Protein AF-L7RYB8-F1 (afdb_monomer)

Sequence (180 aa):
TVAKSEGWKVMRQSNPKLEQELLESIVEADSRKQERLRKIEEKKIYLQLYDAMEALVHICRDGCRTIGPHDKDLDENQGPCNFPACKGLESLVRHFAACKTRVPGGCVHCKRMWQLLELHSRMCSEPDICKVPLCRHFKEKVQQQSKKDEVKWKVLVSKVMVAKKAVNSFSSSVAVSPPL

Structure (mmCIF, N/CA/C/O backbone):
data_AF-L7RYB8-F1
#
_entry.id   AF-L7RYB8-F1
#
loop_
_atom_site.group_PDB
_atom_site.id
_atom_site.type_symbol
_atom_site.label_atom_id
_atom_site.label_alt_id
_atom_site.label_comp_id
_atom_site.label_asym_id
_atom_site.label_entity_id
_atom_site.label_seq_id
_atom_site.pdbx_PDB_ins_code
_atom_site.Cartn_x
_atom_site.Cartn_y
_atom_site.Cartn_z
_atom_site.occupancy
_atom_site.B_iso_or_equiv
_atom_site.auth_seq_id
_atom_site.auth_comp_id
_atom_site.auth_asym_id
_atom_site.auth_atom_id
_atom_site.pdbx_PDB_model_num
ATOM 1 N N . THR A 1 1 ? -16.211 -14.014 40.048 1.00 67.69 1 THR A N 1
ATOM 2 C CA . THR A 1 1 ? -16.610 -12.900 39.154 1.00 67.69 1 THR A CA 1
ATOM 3 C C . THR A 1 1 ? -17.512 -11.960 39.921 1.00 67.69 1 THR A C 1
ATOM 5 O O . THR A 1 1 ? -18.352 -12.462 40.659 1.00 67.69 1 THR A O 1
ATOM 8 N N . VAL A 1 2 ? -17.367 -10.640 39.754 1.00 78.12 2 VAL A N 1
ATOM 9 C CA . VAL A 1 2 ? -18.172 -9.615 40.461 1.00 78.12 2 VAL A CA 1
ATOM 10 C C . VAL A 1 2 ? -19.679 -9.884 40.341 1.00 78.12 2 VAL A C 1
ATOM 12 O O . VAL A 1 2 ? -20.389 -9.794 41.330 1.00 78.12 2 VAL A O 1
ATOM 15 N N . ALA A 1 3 ? -20.139 -10.378 39.186 1.00 77.06 3 ALA A N 1
ATOM 16 C CA . ALA A 1 3 ? -21.541 -10.723 38.939 1.00 77.06 3 ALA A CA 1
ATOM 17 C C . ALA A 1 3 ? -22.155 -11.794 39.874 1.00 77.06 3 ALA A C 1
ATOM 19 O O . ALA A 1 3 ? -23.378 -11.921 39.934 1.00 77.06 3 ALA A O 1
ATOM 20 N N . LYS A 1 4 ? -21.329 -12.589 40.574 1.00 83.44 4 LYS A N 1
ATOM 21 C CA . LYS A 1 4 ? -21.773 -13.634 41.515 1.00 83.44 4 LYS A CA 1
ATOM 22 C C . LYS A 1 4 ? -21.778 -13.172 42.978 1.00 83.44 4 LYS A C 1
ATOM 24 O O . LYS A 1 4 ? -22.178 -13.956 43.833 1.00 83.44 4 LYS A O 1
ATOM 29 N N . SER A 1 5 ? -21.307 -11.959 43.278 1.00 90.38 5 SER A N 1
ATOM 30 C CA . SER A 1 5 ? -21.233 -11.469 44.656 1.00 90.38 5 SER A CA 1
ATOM 31 C C . SER A 1 5 ? -22.614 -11.081 45.190 1.00 90.38 5 SER A C 1
ATOM 33 O O . SER A 1 5 ? -23.478 -10.629 44.436 1.00 90.38 5 SER A O 1
ATOM 35 N N . GLU A 1 6 ? -22.814 -11.218 46.503 1.00 89.12 6 GLU A N 1
ATOM 36 C CA . GLU A 1 6 ? -24.046 -10.766 47.165 1.00 89.12 6 GLU A CA 1
ATOM 37 C C . GLU A 1 6 ? -24.257 -9.257 46.994 1.00 89.12 6 GLU A C 1
ATOM 39 O O . GLU A 1 6 ? -25.360 -8.824 46.676 1.00 89.12 6 GLU A O 1
ATOM 44 N N . GLY A 1 7 ? -23.186 -8.458 47.065 1.00 86.88 7 GLY A N 1
ATOM 45 C CA . GLY A 1 7 ? -23.261 -7.015 46.818 1.00 86.88 7 GLY A CA 1
ATOM 46 C C . GLY A 1 7 ? -23.779 -6.666 45.418 1.00 86.88 7 GLY A C 1
ATOM 47 O O . GLY A 1 7 ? -24.574 -5.743 45.266 1.00 86.88 7 GLY A O 1
ATOM 48 N N . TRP A 1 8 ? -23.403 -7.440 44.395 1.00 85.62 8 TRP A N 1
ATOM 49 C CA . TRP A 1 8 ? -23.912 -7.247 43.037 1.00 85.62 8 TRP A CA 1
ATOM 50 C C . TRP A 1 8 ? -25.387 -7.647 42.899 1.00 85.62 8 TRP A C 1
ATOM 52 O O . TRP A 1 8 ? -26.141 -6.966 42.210 1.00 85.62 8 TRP A O 1
ATOM 62 N N . LYS A 1 9 ? -25.826 -8.726 43.563 1.00 88.38 9 LYS A N 1
ATOM 63 C CA . LYS A 1 9 ? -27.244 -9.135 43.577 1.00 88.38 9 LYS A CA 1
ATOM 64 C C . LYS A 1 9 ? -28.123 -8.082 44.255 1.00 88.38 9 LYS A C 1
ATOM 66 O O . LYS A 1 9 ? -29.146 -7.701 43.690 1.00 88.38 9 LYS A O 1
ATOM 71 N N . VAL A 1 10 ? -27.689 -7.581 45.413 1.00 91.50 10 VAL A N 1
ATOM 72 C CA . VAL A 1 10 ? -28.385 -6.529 46.167 1.00 91.50 10 VAL A CA 1
ATOM 73 C C . VAL A 1 10 ? -28.446 -5.229 45.366 1.00 91.50 10 VAL A C 1
ATOM 75 O O . VAL A 1 10 ? -29.515 -4.641 45.248 1.00 91.50 10 VAL A O 1
ATOM 78 N N . MET A 1 11 ? -27.338 -4.798 44.752 1.00 89.06 11 MET A N 1
ATOM 79 C CA . MET A 1 11 ? -27.320 -3.610 43.887 1.00 89.06 11 MET A CA 1
ATOM 80 C C . MET A 1 11 ? -28.344 -3.725 42.752 1.00 89.06 11 MET A C 1
ATOM 82 O O . MET A 1 11 ? -29.074 -2.777 42.480 1.00 89.06 11 MET A O 1
ATOM 86 N N . ARG A 1 12 ? -28.429 -4.899 42.124 1.00 87.38 12 ARG A N 1
ATOM 87 C CA . ARG A 1 12 ? -29.305 -5.143 40.979 1.00 87.38 12 ARG A CA 1
ATOM 88 C C . ARG A 1 12 ? -30.786 -5.062 41.330 1.00 87.38 12 ARG A C 1
ATOM 90 O O . ARG A 1 12 ? -31.561 -4.457 40.602 1.00 87.38 12 ARG A O 1
ATOM 97 N N . GLN A 1 13 ? -31.161 -5.672 42.453 1.00 88.00 13 GLN A N 1
ATOM 98 C CA . GLN A 1 13 ? -32.536 -5.656 42.954 1.00 88.00 13 GLN A CA 1
ATOM 99 C C . GLN A 1 13 ? -32.949 -4.252 43.406 1.00 88.00 13 GLN A C 1
ATOM 101 O O . GLN A 1 13 ? -34.075 -3.835 43.157 1.00 88.00 13 GLN A O 1
ATOM 106 N N . SER A 1 14 ? -32.025 -3.520 44.032 1.00 89.25 14 SER A N 1
ATOM 107 C CA . SER A 1 14 ? -32.288 -2.185 44.570 1.00 89.25 14 SER A CA 1
ATOM 108 C C . SER A 1 14 ? -32.246 -1.079 43.514 1.00 89.25 14 SER A C 1
ATOM 110 O O . SER A 1 14 ? -32.905 -0.057 43.685 1.00 89.25 14 SER A O 1
ATOM 112 N N . ASN A 1 15 ? -31.463 -1.238 42.441 1.00 89.50 15 ASN A N 1
ATOM 113 C CA . ASN A 1 15 ? -31.312 -0.214 41.408 1.00 89.50 15 ASN A CA 1
ATOM 114 C C . ASN A 1 15 ? -31.053 -0.816 40.008 1.00 89.50 15 ASN A C 1
ATOM 116 O O . ASN A 1 15 ? -29.916 -0.828 39.528 1.00 89.50 15 ASN A O 1
ATOM 120 N N . PRO A 1 16 ? -32.111 -1.275 39.315 1.00 88.44 16 PRO A N 1
ATOM 121 C CA . PRO A 1 16 ? -32.003 -1.814 37.956 1.00 88.44 16 PRO A CA 1
ATOM 122 C C . PRO A 1 16 ? -31.459 -0.805 36.934 1.00 88.44 16 PRO A C 1
ATOM 124 O O . PRO A 1 16 ? -30.761 -1.183 35.996 1.00 88.44 16 PRO A O 1
ATOM 127 N N . LYS A 1 17 ? -31.733 0.494 37.129 1.00 92.12 17 LYS A N 1
ATOM 128 C CA . LYS A 1 17 ? -31.228 1.557 36.251 1.00 92.12 17 LYS A CA 1
ATOM 129 C C . LYS A 1 17 ? -29.702 1.658 36.316 1.00 92.12 17 LYS A C 1
ATOM 131 O O . LYS A 1 17 ? -29.054 1.798 35.286 1.00 92.12 17 LYS A O 1
ATOM 136 N N . LEU A 1 18 ? -29.128 1.514 37.510 1.00 90.00 18 LEU A N 1
ATOM 137 C CA . LEU A 1 18 ? -27.677 1.501 37.695 1.00 90.00 18 LEU A CA 1
ATOM 138 C C . LEU A 1 18 ? -27.013 0.282 37.033 1.00 90.00 18 LEU A C 1
ATOM 140 O O . LEU A 1 18 ? -25.921 0.411 36.484 1.00 90.00 18 LEU A O 1
ATOM 144 N N . GLU A 1 19 ? -27.657 -0.895 37.053 1.00 88.69 19 GLU A N 1
ATOM 145 C CA . GLU A 1 19 ? -27.161 -2.057 36.297 1.00 88.69 19 GLU A CA 1
ATOM 146 C C . GLU A 1 19 ? -27.109 -1.747 34.798 1.00 88.69 19 GLU A C 1
ATOM 148 O O . GLU A 1 19 ? -26.086 -2.004 34.161 1.00 88.69 19 GLU A O 1
ATOM 153 N N . GLN A 1 20 ? -28.181 -1.171 34.251 1.00 91.00 20 GLN A N 1
ATOM 154 C CA . GLN A 1 20 ? -28.237 -0.785 32.844 1.00 91.00 20 GLN A CA 1
ATOM 155 C C . GLN A 1 20 ? -27.132 0.222 32.489 1.00 91.00 20 GLN A C 1
ATOM 157 O O . GLN A 1 20 ? -26.380 -0.023 31.548 1.00 91.00 20 GLN A O 1
ATOM 162 N N . GLU A 1 21 ? -26.970 1.295 33.269 1.00 94.31 21 GLU A N 1
ATOM 163 C CA . GLU A 1 21 ? -25.927 2.310 33.052 1.00 94.31 21 GLU A CA 1
ATOM 164 C C . GLU A 1 21 ? -24.512 1.703 33.086 1.00 94.31 21 GLU A C 1
ATOM 166 O O . GLU A 1 21 ? -23.646 2.049 32.277 1.00 94.31 21 GLU A O 1
ATOM 171 N N . LEU A 1 22 ? -24.260 0.754 33.993 1.00 91.44 22 LEU A N 1
ATOM 172 C CA . LEU A 1 22 ? -22.968 0.078 34.079 1.00 91.44 22 LEU A CA 1
ATOM 173 C C . LEU A 1 22 ? -22.722 -0.858 32.887 1.00 91.44 22 LEU A C 1
ATOM 175 O O . LEU A 1 22 ? -21.606 -0.900 32.365 1.00 91.44 22 LEU A O 1
ATOM 179 N N . LEU A 1 23 ? -23.743 -1.589 32.433 1.00 90.88 23 LEU A N 1
ATOM 180 C CA . LEU A 1 23 ? -23.648 -2.420 31.231 1.00 90.88 23 LEU A CA 1
ATOM 181 C C . LEU A 1 23 ? -23.393 -1.568 29.981 1.00 90.88 23 LEU A C 1
ATOM 183 O O . LEU A 1 23 ? -22.494 -1.895 29.206 1.00 90.88 23 LEU A O 1
ATOM 187 N N . GLU A 1 24 ? -24.117 -0.459 29.817 1.00 95.50 24 GLU A N 1
ATOM 188 C CA . GLU A 1 24 ? -23.912 0.503 28.728 1.00 95.50 24 GLU A CA 1
ATOM 189 C C . GLU A 1 24 ? -22.480 1.059 28.752 1.00 95.50 24 GLU A C 1
ATOM 191 O O . GLU A 1 24 ? -21.771 0.993 27.747 1.00 95.50 24 GLU A O 1
ATOM 196 N N . SER A 1 25 ? -21.992 1.481 29.922 1.00 95.88 25 SER A N 1
ATOM 197 C CA . SER A 1 25 ? -20.618 1.968 30.100 1.00 95.88 25 SER A CA 1
ATOM 198 C C . SER A 1 25 ? -19.554 0.932 29.702 1.00 95.88 25 SER A C 1
ATOM 200 O O . SER A 1 25 ? -18.565 1.273 29.041 1.00 95.88 25 SER A O 1
ATOM 202 N N . ILE A 1 26 ? -19.762 -0.348 30.038 1.00 95.75 26 ILE A N 1
ATOM 203 C CA . ILE A 1 26 ? -18.864 -1.446 29.646 1.00 95.75 26 ILE A CA 1
ATOM 204 C C . ILE A 1 26 ? -18.882 -1.652 28.126 1.00 95.75 26 ILE A C 1
ATOM 206 O O . ILE A 1 26 ? -17.813 -1.747 27.517 1.00 95.75 26 ILE A O 1
ATOM 210 N N . VAL A 1 27 ? -20.066 -1.698 27.506 1.00 96.88 27 VAL A N 1
ATOM 211 C CA . VAL A 1 27 ? -20.218 -1.873 26.049 1.00 96.88 27 VAL A CA 1
ATOM 212 C C . VAL A 1 27 ? -19.563 -0.722 25.293 1.00 96.88 27 VAL A C 1
ATOM 214 O O . VAL A 1 27 ? -18.834 -0.941 24.320 1.00 96.88 27 VAL A O 1
ATOM 217 N N . GLU A 1 28 ? -19.758 0.511 25.751 1.00 97.19 28 GLU A N 1
ATOM 218 C CA . GLU A 1 28 ? -19.100 1.668 25.163 1.00 97.19 28 GLU A CA 1
ATOM 219 C C . GLU A 1 28 ? -17.578 1.625 25.345 1.00 97.19 28 GLU A C 1
ATOM 221 O O . GLU A 1 28 ? -16.831 1.968 24.426 1.00 97.19 28 GLU A O 1
ATOM 226 N N . ALA A 1 29 ? -17.088 1.218 26.521 1.00 97.44 29 ALA A N 1
ATOM 227 C CA . ALA A 1 29 ? -15.659 1.099 26.785 1.00 97.44 29 ALA A CA 1
ATOM 228 C C . ALA A 1 29 ? -14.998 0.041 25.891 1.00 97.44 29 ALA A C 1
ATOM 230 O O . ALA A 1 29 ? -13.934 0.313 25.324 1.00 97.44 29 ALA A O 1
ATOM 231 N N . ASP A 1 30 ? -15.635 -1.119 25.710 1.00 97.50 30 ASP A N 1
ATOM 232 C CA . ASP A 1 30 ? -15.156 -2.148 24.787 1.00 97.50 30 ASP A CA 1
ATOM 233 C C . ASP A 1 30 ? -15.198 -1.654 23.336 1.00 97.50 30 ASP A C 1
ATOM 235 O O . ASP A 1 30 ? -14.188 -1.720 22.637 1.00 97.50 30 ASP A O 1
ATOM 239 N N . SER A 1 31 ? -16.292 -1.012 22.915 1.00 96.69 31 SER A N 1
ATOM 240 C CA . SER A 1 31 ? -16.413 -0.417 21.576 1.00 96.69 31 SER A CA 1
ATOM 241 C C . SER A 1 31 ? -15.309 0.612 21.302 1.00 96.69 31 SER A C 1
ATOM 243 O O . SER A 1 31 ? -14.668 0.586 20.248 1.00 96.69 31 SER A O 1
ATOM 245 N N . ARG A 1 32 ? -15.012 1.486 22.276 1.00 96.94 32 ARG A N 1
ATOM 246 C CA . ARG A 1 32 ? -13.902 2.452 22.205 1.00 96.94 32 ARG A CA 1
ATOM 247 C C . ARG A 1 32 ? -12.547 1.752 22.110 1.00 96.94 32 ARG A C 1
ATOM 249 O O . ARG A 1 32 ? -11.679 2.220 21.372 1.00 96.94 32 ARG A O 1
ATOM 256 N N . LYS A 1 33 ? -12.338 0.657 22.845 1.00 97.25 33 LYS A N 1
ATOM 257 C CA . LYS A 1 33 ? -11.098 -0.132 22.802 1.00 97.25 33 LYS A CA 1
ATOM 258 C C . LYS A 1 33 ? -10.923 -0.820 21.447 1.00 97.25 33 LYS A C 1
ATOM 260 O O . LYS A 1 33 ? -9.858 -0.684 20.847 1.00 97.25 33 LYS A O 1
ATOM 265 N N . GLN A 1 34 ? -11.959 -1.490 20.946 1.00 96.69 34 GLN A N 1
ATOM 266 C CA . GLN A 1 34 ? -11.967 -2.127 19.627 1.00 96.69 34 GLN A CA 1
ATOM 267 C C . GLN A 1 34 ? -11.679 -1.107 18.525 1.00 96.69 34 GLN A C 1
ATOM 269 O O . GLN A 1 34 ? -10.822 -1.337 17.676 1.00 96.69 34 GLN A O 1
ATOM 274 N N . GLU A 1 35 ? -12.307 0.068 18.580 1.00 96.69 35 GLU A N 1
ATOM 275 C CA . GLU A 1 35 ? -12.062 1.132 17.607 1.00 96.69 35 GLU A CA 1
ATOM 276 C C . GLU A 1 35 ? -10.611 1.633 17.629 1.00 96.69 35 GLU A C 1
ATOM 278 O O . GLU A 1 35 ? -10.015 1.861 16.576 1.00 96.69 35 GLU A O 1
ATOM 283 N N . ARG A 1 36 ? -9.994 1.758 18.812 1.00 95.69 36 ARG A N 1
ATOM 284 C CA . ARG A 1 36 ? -8.566 2.109 18.916 1.00 95.69 36 ARG A CA 1
ATOM 285 C C . ARG A 1 36 ? -7.675 1.043 18.283 1.00 95.69 36 ARG A C 1
ATOM 287 O O . ARG A 1 36 ? -6.762 1.400 17.543 1.00 95.69 36 ARG A O 1
ATOM 294 N N . LEU A 1 37 ? -7.944 -0.238 18.541 1.00 96.12 37 LEU A N 1
ATOM 295 C CA . LEU A 1 37 ? -7.183 -1.346 17.955 1.00 96.12 37 LEU A CA 1
ATOM 296 C C . LEU A 1 37 ? -7.324 -1.373 16.428 1.00 96.12 37 LEU A C 1
ATOM 298 O O . LEU A 1 37 ? -6.313 -1.460 15.733 1.00 96.12 37 LEU A O 1
ATOM 302 N N . ARG A 1 38 ? -8.544 -1.187 15.902 1.00 95.25 38 ARG A N 1
ATOM 303 C CA . ARG A 1 38 ? -8.792 -1.065 14.456 1.00 95.25 38 ARG A CA 1
ATOM 304 C C . ARG A 1 38 ? -7.987 0.073 13.832 1.00 95.25 38 ARG A C 1
ATOM 306 O O . ARG A 1 38 ? -7.333 -0.141 12.818 1.00 95.25 38 ARG A O 1
ATOM 313 N N . LYS A 1 39 ? -7.964 1.252 14.464 1.00 93.19 39 LYS A N 1
ATOM 314 C CA . LYS A 1 39 ? -7.168 2.401 13.994 1.00 93.19 39 LYS A CA 1
ATOM 315 C C . LYS A 1 39 ? -5.662 2.137 14.017 1.00 93.19 39 LYS A C 1
ATOM 317 O O . LYS A 1 39 ? -4.950 2.644 13.154 1.00 93.19 39 LYS A O 1
ATOM 322 N N . ILE A 1 40 ? -5.159 1.396 15.006 1.00 92.88 40 ILE A N 1
ATOM 323 C CA . ILE A 1 40 ? -3.736 1.030 15.087 1.00 92.88 40 ILE A CA 1
ATOM 324 C C . ILE A 1 40 ? -3.373 0.071 13.949 1.00 92.88 40 ILE A C 1
ATOM 326 O O . ILE A 1 40 ? -2.397 0.318 13.242 1.00 92.88 40 ILE A O 1
ATOM 330 N N . GLU A 1 41 ? -4.176 -0.970 13.731 1.00 94.50 41 GLU A N 1
ATOM 331 C CA . GLU A 1 41 ? -3.928 -1.940 12.660 1.00 94.50 41 GLU A CA 1
ATOM 332 C C . GLU A 1 41 ? -4.058 -1.294 11.274 1.00 94.50 41 GLU A C 1
ATOM 334 O O . GLU A 1 41 ? -3.204 -1.477 10.409 1.00 94.50 41 GLU A O 1
ATOM 339 N N . GLU A 1 42 ? -5.062 -0.437 11.081 1.00 93.75 42 GLU A N 1
ATOM 340 C CA . GLU A 1 42 ? -5.221 0.339 9.852 1.00 93.75 42 GLU A CA 1
ATOM 341 C C . GLU A 1 42 ? -3.983 1.216 9.570 1.00 93.75 42 GLU A C 1
ATOM 343 O O . GLU A 1 42 ? -3.462 1.222 8.452 1.00 93.75 42 GLU A O 1
ATOM 348 N N . LYS A 1 43 ? -3.456 1.923 10.581 1.00 92.94 43 LYS A N 1
ATOM 349 C CA . LYS A 1 43 ? -2.225 2.720 10.437 1.00 92.94 43 LYS A CA 1
ATOM 350 C C . LYS A 1 43 ? -1.021 1.865 10.050 1.00 92.94 43 LYS A C 1
ATOM 352 O O . LYS A 1 43 ? -0.221 2.303 9.225 1.00 92.94 43 LYS A O 1
ATOM 357 N N . LYS A 1 44 ? -0.898 0.660 10.613 1.00 94.94 44 LYS A N 1
ATOM 358 C CA . LYS A 1 44 ? 0.189 -0.276 10.298 1.00 94.94 44 LYS A CA 1
ATOM 359 C C . LYS A 1 44 ? 0.167 -0.692 8.827 1.00 94.94 44 LYS A C 1
ATOM 361 O O . LYS A 1 44 ? 1.217 -0.702 8.193 1.00 94.94 44 LYS A O 1
ATOM 366 N N . ILE A 1 45 ? -1.014 -0.944 8.261 1.00 95.88 45 ILE A N 1
ATOM 367 C CA . ILE A 1 45 ? -1.169 -1.259 6.831 1.00 95.88 45 ILE A CA 1
ATOM 368 C C . ILE A 1 45 ? -0.674 -0.096 5.957 1.00 95.88 45 ILE A C 1
ATOM 370 O O . ILE A 1 45 ? 0.058 -0.308 4.990 1.00 95.88 45 ILE A O 1
ATOM 374 N N . TYR A 1 46 ? -1.037 1.146 6.292 1.00 96.94 46 TYR A N 1
ATOM 375 C CA . TYR A 1 46 ? -0.578 2.313 5.530 1.00 96.94 46 TYR A CA 1
ATOM 376 C C . TYR A 1 46 ? 0.921 2.572 5.670 1.00 96.94 46 TYR A C 1
ATOM 378 O O . TYR A 1 46 ? 1.543 3.013 4.704 1.00 96.94 46 TYR A O 1
ATOM 386 N N . LEU A 1 47 ? 1.506 2.262 6.828 1.00 95.56 47 LEU A N 1
ATOM 387 C CA . LEU A 1 47 ? 2.951 2.318 7.018 1.00 95.56 47 LEU A CA 1
ATOM 388 C C . LEU A 1 47 ? 3.672 1.270 6.159 1.00 95.56 47 LEU A C 1
ATOM 390 O O . LEU A 1 47 ? 4.613 1.611 5.459 1.00 95.56 47 LEU A O 1
ATOM 394 N N . GLN A 1 48 ? 3.170 0.035 6.099 1.00 95.50 48 GLN A N 1
ATOM 395 C CA . GLN A 1 48 ? 3.730 -0.991 5.211 1.00 95.50 48 GLN A CA 1
ATOM 396 C C . GLN A 1 48 ? 3.669 -0.589 3.730 1.00 95.50 48 GLN A C 1
ATOM 398 O O . GLN A 1 48 ? 4.584 -0.890 2.965 1.00 95.50 48 GLN A O 1
ATOM 403 N N . LEU A 1 49 ? 2.600 0.099 3.309 1.00 96.25 49 LEU A N 1
ATOM 404 C CA . LEU A 1 49 ? 2.522 0.668 1.961 1.00 96.25 49 LEU A CA 1
ATOM 405 C C . LEU A 1 49 ? 3.565 1.767 1.744 1.00 96.25 49 LEU A C 1
ATOM 407 O O . LEU A 1 49 ? 4.146 1.829 0.664 1.00 96.25 49 LEU A O 1
ATOM 411 N N . TYR A 1 50 ? 3.811 2.611 2.7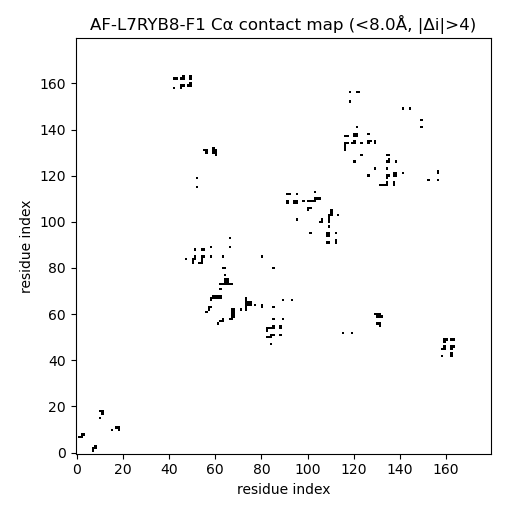48 1.00 96.44 50 TYR A N 1
ATOM 412 C CA . TYR A 1 50 ? 4.865 3.619 2.689 1.00 96.44 50 TYR A CA 1
ATOM 413 C C . TYR A 1 50 ? 6.255 2.976 2.550 1.00 96.44 50 TYR A C 1
ATOM 415 O O . TYR A 1 50 ? 6.975 3.299 1.606 1.00 96.44 50 TYR A O 1
ATOM 423 N N . ASP A 1 51 ? 6.577 1.997 3.398 1.00 95.88 51 ASP A N 1
ATOM 424 C CA . ASP A 1 51 ? 7.838 1.246 3.345 1.00 95.88 51 ASP A CA 1
ATOM 425 C C . ASP A 1 51 ? 8.030 0.563 1.982 1.00 95.88 51 ASP A C 1
ATOM 427 O O . ASP A 1 51 ? 9.135 0.516 1.437 1.00 95.88 51 ASP A O 1
ATOM 431 N N . ALA A 1 52 ? 6.942 0.057 1.390 1.00 96.88 52 ALA A N 1
ATOM 432 C CA . ALA A 1 52 ? 6.965 -0.503 0.045 1.00 96.88 52 ALA A CA 1
ATOM 433 C C . ALA A 1 52 ? 7.265 0.557 -1.032 1.00 96.88 52 ALA A C 1
ATOM 435 O O . ALA A 1 52 ? 7.969 0.257 -1.993 1.00 96.88 52 ALA A O 1
ATOM 436 N N .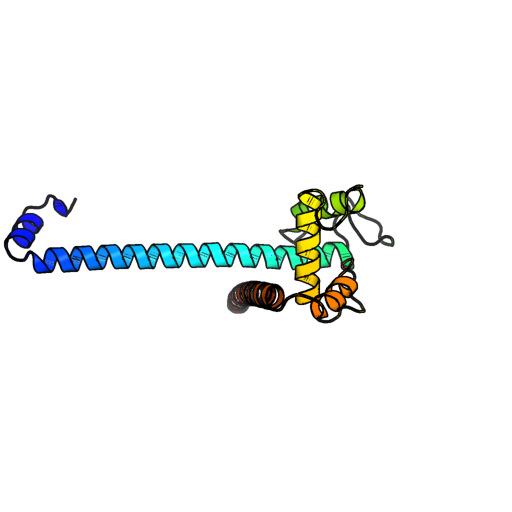 MET A 1 53 ? 6.772 1.792 -0.897 1.00 97.06 53 MET A N 1
ATOM 437 C CA . MET A 1 53 ? 7.123 2.878 -1.823 1.00 97.06 53 MET A CA 1
ATOM 438 C C . MET A 1 53 ? 8.601 3.255 -1.723 1.00 97.06 53 MET A C 1
ATOM 440 O O . MET A 1 53 ? 9.238 3.453 -2.756 1.00 97.06 53 MET A O 1
ATOM 444 N N . GLU A 1 54 ? 9.156 3.316 -0.512 1.00 95.50 54 GLU A N 1
ATOM 445 C CA . GLU A 1 54 ? 10.581 3.602 -0.311 1.00 95.50 54 GLU A CA 1
ATOM 446 C C . GLU A 1 54 ? 11.470 2.497 -0.884 1.00 95.50 54 GLU A C 1
ATOM 448 O O . GLU A 1 54 ? 12.373 2.773 -1.672 1.00 95.50 54 GLU A O 1
ATOM 453 N N . ALA A 1 55 ? 11.159 1.239 -0.571 1.00 94.88 55 ALA A N 1
ATOM 454 C CA . ALA A 1 55 ? 11.873 0.088 -1.108 1.00 94.88 55 ALA A CA 1
ATOM 455 C C . ALA A 1 55 ? 11.776 -0.001 -2.643 1.00 94.88 55 ALA A C 1
ATOM 457 O O . ALA A 1 55 ? 12.757 -0.334 -3.305 1.00 94.88 55 ALA A O 1
ATOM 458 N N . LEU A 1 56 ? 10.621 0.332 -3.231 1.00 95.38 56 LEU A N 1
ATOM 459 C CA . LEU A 1 56 ? 10.454 0.376 -4.686 1.00 95.38 56 LEU A CA 1
ATOM 460 C C . LEU A 1 56 ? 11.366 1.431 -5.328 1.00 95.38 56 LEU A C 1
ATOM 462 O O . LEU A 1 56 ? 12.025 1.141 -6.325 1.00 95.38 56 LEU A O 1
ATOM 466 N N . VAL A 1 57 ? 11.426 2.639 -4.755 1.00 94.38 57 VAL A N 1
ATOM 467 C CA . VAL A 1 57 ? 12.330 3.696 -5.234 1.00 94.38 57 VAL A CA 1
ATOM 468 C C . VAL A 1 57 ? 13.784 3.259 -5.102 1.00 94.38 57 VAL A C 1
ATOM 470 O O . VAL A 1 57 ? 14.528 3.390 -6.069 1.00 94.38 57 VAL A O 1
ATOM 473 N N . HIS A 1 58 ? 14.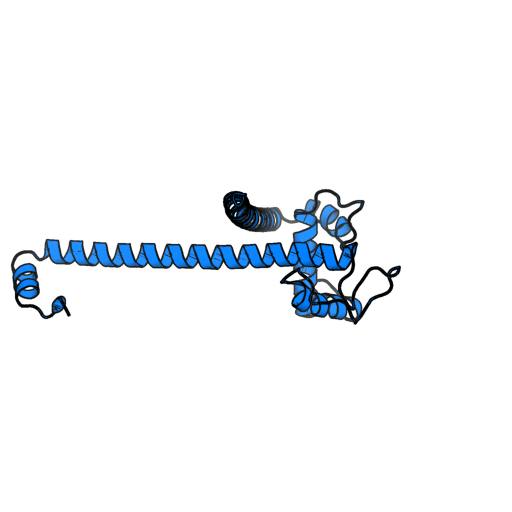168 2.692 -3.959 1.00 92.50 58 HIS A N 1
ATOM 474 C CA . HIS A 1 58 ? 15.513 2.172 -3.724 1.00 92.50 58 HIS A CA 1
ATOM 475 C C . HIS A 1 58 ? 15.921 1.125 -4.773 1.00 92.50 58 HIS A C 1
ATOM 477 O O . HIS A 1 58 ? 16.947 1.285 -5.432 1.00 92.50 58 HIS A O 1
ATOM 483 N N . ILE A 1 59 ? 15.093 0.099 -5.009 1.00 91.50 59 ILE A N 1
ATOM 484 C CA . ILE A 1 59 ? 15.381 -0.949 -6.004 1.00 91.50 59 ILE A CA 1
ATOM 485 C C . ILE A 1 59 ? 15.564 -0.346 -7.405 1.00 91.50 59 ILE A C 1
ATOM 487 O O . ILE A 1 59 ? 16.484 -0.726 -8.125 1.00 91.50 59 ILE A O 1
ATOM 491 N N . CYS A 1 60 ? 14.701 0.593 -7.807 1.00 90.69 60 CYS A N 1
ATOM 492 C CA . CYS A 1 60 ? 14.731 1.156 -9.158 1.00 90.69 60 CYS A CA 1
ATOM 493 C C . CYS A 1 60 ? 15.812 2.230 -9.369 1.00 90.69 60 CYS A C 1
ATOM 495 O O . CYS A 1 60 ? 16.286 2.395 -10.491 1.00 90.69 60 CYS A O 1
ATOM 497 N N . ARG A 1 61 ? 16.172 2.992 -8.330 1.00 89.19 61 ARG A N 1
ATOM 498 C CA . ARG A 1 61 ? 17.146 4.091 -8.410 1.00 89.19 61 ARG A CA 1
ATOM 499 C C . ARG A 1 61 ? 18.554 3.634 -8.051 1.00 89.19 61 ARG A C 1
ATOM 501 O O . ARG A 1 61 ? 19.500 3.927 -8.778 1.00 89.19 61 ARG A O 1
ATOM 508 N N . ASP A 1 62 ? 18.685 2.960 -6.918 1.00 86.62 62 ASP A N 1
ATOM 509 C CA . ASP A 1 62 ? 19.979 2.666 -6.307 1.00 86.62 62 ASP A CA 1
ATOM 510 C C . ASP A 1 62 ? 20.442 1.253 -6.656 1.00 86.62 62 ASP A C 1
ATOM 512 O O . ASP A 1 62 ? 21.642 1.046 -6.852 1.00 86.62 62 ASP A O 1
ATOM 516 N N . GLY A 1 63 ? 19.481 0.338 -6.804 1.00 85.31 63 GLY A N 1
ATOM 517 C CA . GLY A 1 63 ? 19.693 -1.101 -6.848 1.00 85.31 63 GLY A CA 1
ATOM 518 C C . GLY A 1 63 ? 19.733 -1.709 -5.447 1.00 85.31 63 GLY A C 1
ATOM 519 O O . GLY A 1 63 ? 20.053 -1.045 -4.467 1.00 85.31 63 GLY A O 1
ATOM 520 N N . CYS A 1 64 ? 19.371 -2.984 -5.354 1.00 85.69 64 CYS A N 1
ATOM 521 C CA . CYS A 1 64 ? 19.296 -3.759 -4.127 1.00 85.69 64 CYS A CA 1
ATOM 522 C C . CYS A 1 64 ? 19.720 -5.208 -4.387 1.00 85.69 64 CYS A C 1
ATOM 524 O O . CYS A 1 64 ? 19.016 -5.940 -5.090 1.00 85.69 64 CYS A O 1
ATOM 526 N N . ARG A 1 65 ? 20.832 -5.638 -3.775 1.00 77.12 65 ARG A N 1
ATOM 527 C CA . ARG A 1 65 ? 21.364 -7.011 -3.826 1.00 77.12 65 ARG A CA 1
ATOM 528 C C . ARG A 1 65 ? 21.476 -7.555 -5.249 1.00 77.12 65 ARG A C 1
ATOM 530 O O . ARG A 1 65 ? 22.464 -7.315 -5.914 1.00 77.12 65 ARG A O 1
ATOM 537 N N . THR A 1 66 ? 20.447 -8.257 -5.717 1.00 71.31 66 THR A N 1
ATOM 538 C CA . THR A 1 66 ? 20.396 -8.971 -7.004 1.00 71.31 66 THR A CA 1
ATOM 539 C C . THR A 1 66 ? 19.477 -8.300 -8.035 1.00 71.31 66 THR A C 1
ATOM 541 O O . THR A 1 66 ? 19.151 -8.899 -9.057 1.00 71.31 66 THR A O 1
ATOM 544 N N . ILE A 1 67 ? 19.004 -7.077 -7.776 1.00 74.06 67 ILE A N 1
ATOM 545 C CA . ILE A 1 67 ? 18.217 -6.281 -8.728 1.00 74.06 67 ILE A CA 1
ATOM 546 C C . ILE A 1 67 ? 18.725 -4.848 -8.698 1.00 74.06 67 ILE A C 1
ATOM 548 O O . ILE A 1 67 ? 18.621 -4.195 -7.668 1.00 74.06 67 ILE A O 1
ATOM 552 N N . GLY A 1 68 ? 19.191 -4.315 -9.819 1.00 65.12 68 GLY A N 1
ATOM 553 C CA . GLY A 1 68 ? 19.590 -2.914 -9.900 1.00 65.12 68 GLY A CA 1
ATOM 554 C C . GLY A 1 68 ? 19.477 -2.344 -11.306 1.00 65.12 68 GLY A C 1
ATOM 555 O O . GLY A 1 68 ? 19.089 -3.067 -12.228 1.00 65.12 68 GLY A O 1
ATOM 556 N N . PRO A 1 69 ? 19.762 -1.040 -11.470 1.00 64.94 69 PRO A N 1
ATOM 557 C CA . PRO A 1 69 ? 19.904 -0.422 -12.782 1.00 64.94 69 PRO A CA 1
ATOM 558 C C . PRO A 1 69 ? 20.891 -1.220 -13.642 1.00 64.94 69 PRO A C 1
ATOM 560 O O . PRO A 1 69 ? 21.844 -1.783 -13.109 1.00 64.94 69 PRO A O 1
ATOM 563 N N . HIS A 1 70 ? 20.687 -1.232 -14.961 1.00 59.06 70 HIS A N 1
ATOM 564 C CA . HIS A 1 70 ? 21.514 -2.006 -15.900 1.00 59.06 70 HIS A CA 1
ATOM 565 C C . HIS A 1 70 ? 23.019 -1.680 -15.847 1.00 59.06 70 HIS A C 1
ATOM 567 O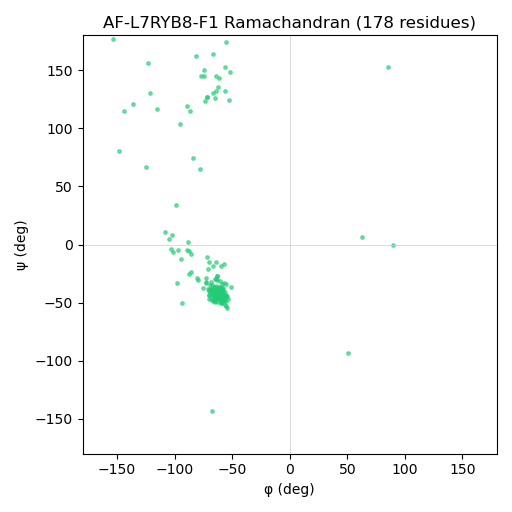 O . HIS A 1 70 ? 23.818 -2.482 -16.317 1.00 59.06 70 HIS A O 1
ATOM 573 N N . ASP A 1 71 ? 23.390 -0.547 -15.248 1.00 59.53 71 ASP A N 1
ATOM 574 C CA . ASP A 1 71 ? 24.745 0.007 -15.263 1.00 59.53 71 ASP A CA 1
ATOM 575 C C . ASP A 1 71 ? 25.533 -0.233 -13.958 1.00 59.53 71 ASP A C 1
ATOM 577 O O . ASP A 1 71 ? 26.588 0.370 -13.769 1.00 59.53 71 ASP A O 1
ATOM 581 N N . LYS A 1 72 ? 25.019 -1.042 -13.015 1.00 60.22 72 LYS A N 1
ATOM 582 C CA . LYS A 1 72 ? 25.689 -1.300 -11.727 1.00 60.22 72 LYS A CA 1
ATOM 583 C C . LYS A 1 72 ? 25.982 -2.779 -11.505 1.00 60.22 72 LYS A C 1
ATOM 585 O O . LYS A 1 72 ? 25.073 -3.605 -11.575 1.00 60.22 72 LYS A O 1
ATOM 590 N N . ASP A 1 73 ? 27.225 -3.073 -11.129 1.00 59.59 73 ASP A N 1
ATOM 591 C CA . ASP A 1 73 ? 27.628 -4.393 -10.652 1.00 59.59 73 ASP A CA 1
ATOM 592 C C . ASP A 1 73 ? 26.907 -4.716 -9.337 1.00 59.59 73 ASP A C 1
ATOM 594 O O . ASP A 1 73 ? 26.901 -3.934 -8.382 1.00 59.59 73 ASP A O 1
ATOM 598 N N . LEU A 1 74 ? 26.241 -5.866 -9.320 1.00 64.38 74 LEU A N 1
ATOM 599 C CA . LEU A 1 74 ? 25.472 -6.357 -8.187 1.00 64.38 74 LEU A CA 1
ATOM 600 C C . LEU A 1 74 ? 26.391 -7.186 -7.293 1.00 64.38 74 LEU A C 1
ATOM 602 O O . LEU A 1 74 ? 26.932 -8.198 -7.729 1.00 64.38 74 LEU A O 1
ATOM 606 N N . ASP A 1 75 ? 26.565 -6.760 -6.045 1.00 62.34 75 ASP A N 1
ATOM 607 C CA . ASP A 1 75 ? 27.390 -7.479 -5.079 1.00 62.34 75 ASP A CA 1
ATOM 608 C C . ASP A 1 75 ? 26.513 -8.396 -4.216 1.00 62.34 75 ASP A C 1
ATOM 610 O O . ASP A 1 75 ? 25.799 -7.954 -3.309 1.00 62.34 75 ASP A O 1
ATOM 614 N N . GLU A 1 76 ? 26.565 -9.696 -4.515 1.00 60.69 76 GLU A N 1
ATOM 615 C CA . GLU A 1 76 ? 25.869 -10.741 -3.757 1.00 60.69 76 GLU A CA 1
ATOM 616 C C . GLU A 1 76 ? 26.381 -10.876 -2.309 1.00 60.69 76 GLU A C 1
ATOM 618 O O . GLU A 1 76 ? 25.676 -11.455 -1.481 1.00 60.69 76 GLU A O 1
ATOM 623 N N . ASN A 1 77 ? 27.546 -10.298 -1.972 1.00 62.50 77 ASN A N 1
ATOM 624 C CA . ASN A 1 77 ? 28.090 -10.262 -0.609 1.00 62.50 77 ASN A CA 1
ATOM 625 C C . ASN A 1 77 ? 27.622 -9.050 0.215 1.00 62.50 77 ASN A C 1
ATOM 627 O O . ASN A 1 77 ? 28.023 -8.908 1.375 1.00 62.50 77 ASN A O 1
ATOM 631 N N . GLN A 1 78 ? 26.761 -8.179 -0.327 1.00 67.75 78 GLN A N 1
ATOM 632 C CA . GLN A 1 78 ? 26.172 -7.101 0.467 1.00 67.75 78 GLN A CA 1
ATOM 633 C C . GLN A 1 78 ? 25.284 -7.662 1.583 1.00 67.75 78 GLN A C 1
ATOM 635 O O . GLN A 1 78 ? 24.419 -8.516 1.364 1.00 67.75 78 GLN A O 1
ATOM 640 N N . GLY A 1 79 ? 25.483 -7.134 2.796 1.00 73.12 79 GLY A N 1
ATOM 641 C CA . GLY A 1 79 ? 24.662 -7.438 3.966 1.00 73.12 79 GLY A CA 1
ATOM 642 C C . GLY A 1 79 ? 23.160 -7.179 3.745 1.00 73.12 79 GLY A C 1
ATOM 643 O O . GLY A 1 79 ? 22.738 -6.662 2.706 1.00 73.12 79 GLY A O 1
ATOM 644 N N . PRO A 1 80 ? 22.301 -7.543 4.714 1.00 80.06 80 PRO A N 1
ATOM 645 C CA . PRO A 1 80 ? 20.859 -7.375 4.568 1.00 80.06 80 PRO A CA 1
ATOM 646 C C . PRO A 1 80 ? 20.495 -5.912 4.270 1.00 80.06 80 PRO A C 1
ATOM 648 O O . PRO A 1 80 ? 20.956 -4.993 4.940 1.00 80.06 80 PRO A O 1
ATOM 651 N N . CYS A 1 81 ? 19.646 -5.701 3.260 1.00 87.12 81 CYS A N 1
ATOM 652 C CA . CYS A 1 81 ? 19.161 -4.372 2.897 1.00 87.12 81 CYS A CA 1
ATOM 653 C C . CYS A 1 81 ? 18.359 -3.748 4.054 1.00 87.12 81 CYS A C 1
ATOM 655 O O . CYS A 1 81 ? 17.480 -4.399 4.620 1.00 87.12 81 CYS A O 1
ATOM 657 N N . ASN A 1 82 ? 18.615 -2.469 4.344 1.00 88.62 82 ASN A N 1
ATOM 658 C CA . ASN A 1 82 ? 17.956 -1.723 5.424 1.00 88.62 82 ASN A CA 1
ATOM 659 C C . ASN A 1 82 ? 16.483 -1.383 5.142 1.00 88.62 82 ASN A C 1
ATOM 661 O O . ASN A 1 82 ? 15.770 -0.945 6.041 1.00 88.62 82 ASN A O 1
ATOM 665 N N . PHE A 1 83 ? 16.010 -1.577 3.910 1.00 91.12 83 PHE A N 1
ATOM 666 C CA . PHE A 1 83 ? 14.617 -1.341 3.551 1.00 91.12 83 PHE A CA 1
ATOM 667 C C . PHE A 1 83 ? 13.779 -2.597 3.845 1.00 91.12 83 PHE A C 1
A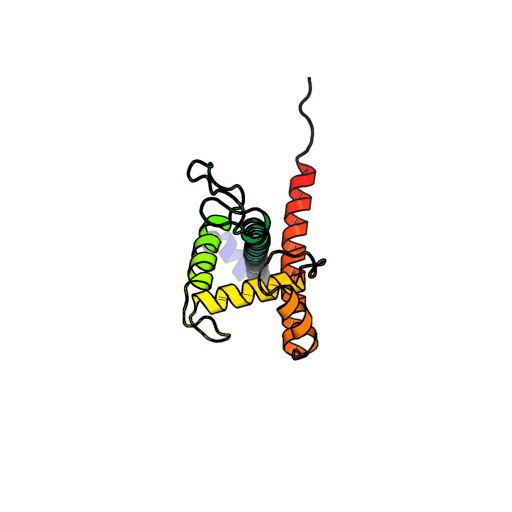TOM 669 O O . PHE A 1 83 ? 13.943 -3.623 3.171 1.00 91.12 83 PHE A O 1
ATOM 676 N N . PRO A 1 84 ? 12.829 -2.543 4.796 1.00 90.75 84 PRO A N 1
ATOM 677 C CA . PRO A 1 84 ? 12.139 -3.733 5.299 1.00 90.75 84 PRO A CA 1
ATOM 678 C C . PRO A 1 84 ? 11.296 -4.440 4.226 1.00 90.75 84 PRO A C 1
ATOM 680 O O . PRO A 1 84 ? 11.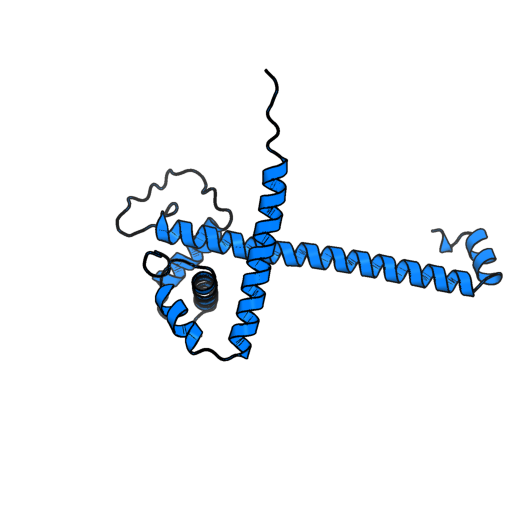147 -5.663 4.248 1.00 90.75 84 PRO A O 1
ATOM 683 N N . ALA A 1 85 ? 10.780 -3.693 3.246 1.00 93.69 85 ALA A N 1
ATOM 684 C CA . ALA A 1 85 ? 9.963 -4.234 2.162 1.00 93.69 85 ALA A CA 1
ATOM 685 C C . ALA A 1 85 ? 10.775 -4.770 0.962 1.00 93.69 85 ALA A C 1
ATOM 687 O O . ALA A 1 85 ? 10.192 -5.421 0.088 1.00 93.69 85 ALA A O 1
ATOM 688 N N . CYS A 1 86 ? 12.100 -4.560 0.905 1.00 91.69 86 CYS A N 1
ATOM 689 C CA . CYS A 1 86 ? 12.909 -4.898 -0.276 1.00 91.69 86 CYS A CA 1
ATOM 690 C C . CYS A 1 86 ? 12.834 -6.370 -0.659 1.00 91.69 86 CYS A C 1
ATOM 692 O O . CYS A 1 86 ? 12.533 -6.685 -1.807 1.00 91.69 86 CYS A O 1
ATOM 694 N N . LYS A 1 87 ? 13.014 -7.290 0.298 1.00 87.50 87 LYS A N 1
ATOM 695 C CA . LYS A 1 87 ? 12.968 -8.736 0.014 1.00 87.50 87 LYS A CA 1
ATOM 696 C C . LYS A 1 87 ? 11.645 -9.160 -0.637 1.00 87.50 87 LYS A C 1
ATOM 698 O O . LYS A 1 87 ? 11.646 -9.980 -1.551 1.00 87.50 87 LYS A O 1
ATOM 703 N N . GLY A 1 88 ? 10.523 -8.606 -0.173 1.00 88.69 88 GLY A N 1
ATOM 704 C CA . GLY A 1 88 ? 9.204 -8.894 -0.737 1.00 88.69 88 GLY A CA 1
ATOM 705 C C . GLY A 1 88 ? 9.027 -8.302 -2.137 1.00 88.69 88 GLY A C 1
ATOM 706 O O . GLY A 1 88 ? 8.524 -8.977 -3.038 1.00 88.69 88 GLY A O 1
ATOM 707 N N . LEU A 1 89 ? 9.472 -7.059 -2.337 1.00 93.19 89 LEU A N 1
ATOM 708 C CA . LEU A 1 89 ? 9.343 -6.368 -3.619 1.00 93.19 89 LEU A CA 1
ATOM 709 C C . LEU A 1 89 ? 10.278 -6.898 -4.694 1.00 93.19 89 LEU A C 1
ATOM 711 O O . LEU A 1 89 ? 9.875 -6.950 -5.851 1.00 93.19 89 LEU A O 1
ATOM 715 N N . GLU A 1 90 ? 11.472 -7.355 -4.339 1.00 90.12 90 GLU A N 1
ATOM 716 C CA . GLU A 1 90 ? 12.409 -7.951 -5.285 1.00 90.12 90 GLU A CA 1
ATOM 717 C C . GLU A 1 90 ? 11.763 -9.091 -6.089 1.00 90.12 90 GLU A C 1
ATOM 719 O O . GLU A 1 90 ? 11.854 -9.132 -7.315 1.00 90.12 90 GLU A O 1
ATOM 724 N N . SER A 1 91 ? 11.047 -9.999 -5.416 1.00 90.31 91 SER A N 1
ATOM 725 C CA . SER A 1 91 ? 10.318 -11.085 -6.085 1.00 90.31 91 SER A CA 1
ATOM 726 C C . SER A 1 91 ? 9.283 -10.547 -7.078 1.00 90.31 91 SER A C 1
ATOM 728 O O . SER A 1 91 ? 9.177 -11.036 -8.206 1.00 90.31 91 SER A O 1
ATOM 730 N N . LEU A 1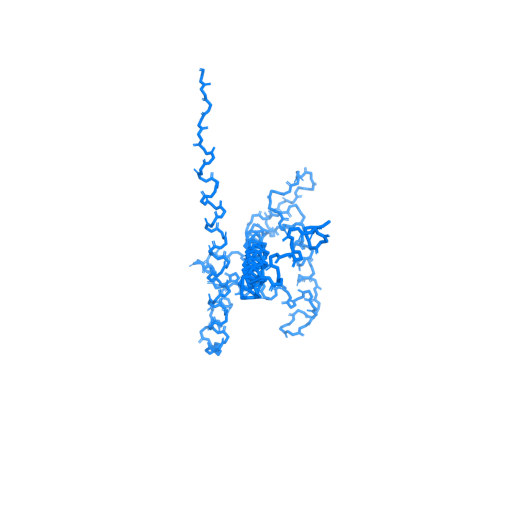 92 ? 8.563 -9.493 -6.688 1.00 92.62 92 LEU A N 1
ATOM 731 C CA . LEU A 1 92 ? 7.553 -8.861 -7.525 1.00 92.62 92 LEU A CA 1
ATOM 732 C C . LEU A 1 92 ? 8.171 -8.167 -8.745 1.00 92.62 92 LEU A C 1
ATOM 734 O O . LEU A 1 92 ? 7.616 -8.261 -9.838 1.00 92.62 92 LEU A O 1
ATOM 738 N N . VAL A 1 93 ? 9.322 -7.511 -8.571 1.00 91.69 93 VAL A N 1
ATOM 739 C CA . VAL A 1 93 ? 10.080 -6.859 -9.647 1.00 91.69 93 VAL A CA 1
ATOM 740 C C . VAL A 1 93 ? 10.604 -7.896 -10.639 1.00 91.69 93 VAL A C 1
ATOM 742 O O . VAL A 1 93 ? 10.332 -7.759 -11.831 1.00 91.69 93 VAL A O 1
ATOM 745 N N . ARG A 1 94 ? 11.260 -8.974 -10.176 1.00 90.56 94 ARG A N 1
ATOM 746 C CA . ARG A 1 94 ? 11.731 -10.059 -11.065 1.00 90.56 94 ARG A CA 1
ATOM 747 C C . ARG A 1 94 ? 10.576 -10.685 -11.839 1.00 90.56 94 ARG A C 1
ATOM 749 O O . ARG A 1 94 ? 10.666 -10.863 -13.051 1.00 90.56 94 ARG A O 1
ATOM 756 N N . HIS A 1 95 ? 9.463 -10.959 -11.156 1.00 93.00 95 HIS A N 1
ATOM 75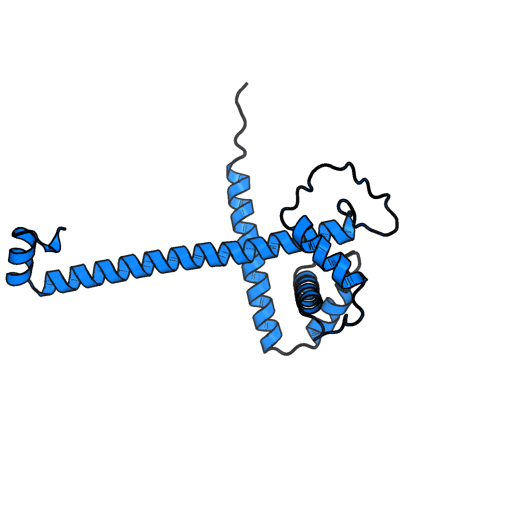7 C CA . HIS A 1 95 ? 8.261 -11.461 -11.810 1.00 93.00 95 HIS A CA 1
ATOM 758 C C . HIS A 1 95 ? 7.764 -10.485 -12.879 1.00 93.00 95 HIS A C 1
ATOM 760 O O . HIS A 1 95 ? 7.526 -10.885 -14.013 1.00 93.00 95 HIS A O 1
ATOM 766 N N . PHE A 1 96 ? 7.611 -9.204 -12.541 1.00 93.00 96 PHE A N 1
ATOM 767 C CA . PHE A 1 96 ? 7.124 -8.196 -13.478 1.00 93.00 96 PHE A CA 1
ATOM 768 C C . PHE A 1 96 ? 8.065 -8.009 -14.675 1.00 93.00 96 PHE A C 1
ATOM 770 O O . PHE A 1 96 ? 7.598 -7.724 -15.771 1.00 93.00 96 PHE A O 1
ATOM 777 N N . ALA A 1 97 ? 9.373 -8.202 -14.518 1.00 89.81 97 ALA A N 1
ATOM 778 C CA . ALA A 1 97 ? 10.313 -8.164 -15.633 1.00 89.81 97 ALA A CA 1
ATOM 779 C C . ALA A 1 97 ? 10.132 -9.354 -16.596 1.00 89.81 97 ALA A C 1
ATOM 781 O O . ALA A 1 97 ? 10.122 -9.152 -17.808 1.00 89.81 97 ALA A O 1
ATOM 782 N N . ALA A 1 98 ? 9.932 -10.568 -16.069 1.00 92.00 98 ALA A N 1
ATOM 783 C CA . ALA A 1 98 ? 9.891 -11.805 -16.857 1.00 92.00 98 ALA A CA 1
ATOM 784 C C . ALA A 1 98 ? 8.478 -12.267 -17.280 1.00 92.00 98 ALA A C 1
ATOM 786 O O . ALA A 1 98 ? 8.334 -13.183 -18.094 1.00 92.00 98 ALA A O 1
ATOM 787 N N . CYS A 1 99 ? 7.412 -11.690 -16.719 1.00 94.12 99 CYS A N 1
ATOM 788 C CA . CYS A 1 99 ? 6.051 -12.174 -16.940 1.00 94.12 99 CYS A CA 1
ATOM 789 C C . CYS A 1 99 ? 5.523 -11.826 -18.342 1.00 94.12 99 CYS A C 1
ATOM 791 O O . CYS A 1 99 ? 5.380 -10.658 -18.700 1.00 94.12 99 CYS A O 1
ATOM 793 N N . LYS A 1 100 ? 5.113 -12.850 -19.101 1.00 91.25 100 LYS A N 1
ATOM 794 C CA . LYS A 1 100 ? 4.512 -12.701 -20.441 1.00 91.25 100 LYS A CA 1
ATOM 795 C C . LYS A 1 100 ? 3.100 -12.101 -20.419 1.00 91.25 100 LYS A C 1
ATOM 797 O O . LYS A 1 100 ? 2.659 -11.533 -21.409 1.00 91.25 100 LYS A O 1
ATOM 802 N N . THR A 1 101 ? 2.395 -12.177 -19.288 1.00 91.19 101 THR A N 1
ATOM 803 C CA . THR A 1 101 ? 1.044 -11.611 -19.107 1.00 91.19 101 THR A CA 1
ATOM 804 C C . THR A 1 101 ? 1.071 -10.253 -18.395 1.00 91.19 101 THR A C 1
ATOM 806 O O . THR A 1 101 ? 0.183 -9.941 -17.597 1.00 91.19 101 THR A O 1
ATOM 809 N N . ARG A 1 102 ? 2.114 -9.445 -18.630 1.00 86.00 102 ARG A N 1
ATOM 810 C CA . ARG A 1 102 ? 2.324 -8.124 -18.015 1.00 86.00 102 ARG A CA 1
ATOM 811 C C . ARG A 1 102 ? 1.458 -7.043 -18.661 1.00 86.00 102 ARG A C 1
ATOM 813 O O . ARG A 1 102 ? 1.942 -6.087 -19.258 1.00 86.00 102 ARG A O 1
ATOM 820 N N . VAL A 1 103 ? 0.153 -7.193 -18.510 1.00 82.88 103 VAL A N 1
ATOM 821 C CA . VAL A 1 103 ? -0.856 -6.230 -18.959 1.00 82.88 103 VAL A CA 1
ATOM 822 C C . VAL A 1 103 ? -1.721 -5.798 -17.775 1.00 82.88 103 VAL A C 1
ATOM 824 O O . VAL A 1 103 ? -1.812 -6.540 -16.785 1.00 82.88 103 VAL A O 1
ATOM 827 N N . PRO A 1 104 ? -2.358 -4.614 -17.823 1.00 73.75 104 PRO A N 1
ATOM 828 C CA . PRO A 1 104 ? -3.427 -4.284 -16.889 1.00 73.75 104 PRO A CA 1
ATOM 829 C C . PRO A 1 104 ? -4.486 -5.397 -16.919 1.00 73.75 104 PRO A C 1
ATOM 831 O O . PRO A 1 104 ? -4.970 -5.761 -17.984 1.00 73.75 104 PRO A O 1
ATOM 834 N N . GLY A 1 105 ? -4.800 -5.992 -15.766 1.00 76.56 105 GLY A N 1
ATOM 835 C CA . GLY A 1 105 ? -5.727 -7.129 -15.695 1.00 76.56 105 GLY A CA 1
ATOM 836 C C . GLY A 1 105 ? -5.101 -8.527 -15.831 1.00 76.56 105 GLY A C 1
ATOM 837 O O . GLY A 1 105 ? -5.835 -9.499 -15.672 1.00 76.56 105 GLY A O 1
ATOM 838 N N . GLY A 1 106 ? -3.776 -8.640 -16.003 1.00 87.81 106 GLY A N 1
ATOM 839 C CA . GLY A 1 106 ? -3.038 -9.911 -16.083 1.00 87.81 106 GLY A CA 1
ATOM 840 C C . GLY A 1 106 ? -2.998 -10.741 -14.784 1.00 87.81 106 GLY A C 1
ATOM 841 O O . GLY A 1 106 ? -3.964 -10.809 -14.018 1.00 87.81 106 GLY A O 1
ATOM 842 N N . CYS A 1 107 ? -1.868 -11.398 -14.505 1.00 94.88 107 CYS A N 1
ATOM 843 C CA . CYS A 1 107 ? -1.726 -12.243 -13.311 1.00 94.88 107 CYS A CA 1
ATOM 844 C C . CYS A 1 107 ? -1.775 -11.429 -11.994 1.00 94.88 107 CYS A C 1
ATOM 846 O O . CYS A 1 107 ? -1.602 -10.207 -11.980 1.00 94.88 107 CYS A O 1
ATOM 848 N N . VAL A 1 108 ? -1.981 -12.106 -10.855 1.00 94.44 108 VAL A N 1
ATOM 849 C CA . VAL A 1 108 ? -2.113 -11.452 -9.535 1.00 94.44 108 VAL A CA 1
ATOM 850 C C . VAL A 1 108 ? -0.862 -10.664 -9.120 1.00 94.44 108 VAL A C 1
ATOM 852 O O . VAL A 1 108 ? -0.979 -9.584 -8.543 1.00 94.44 108 VAL A O 1
ATOM 855 N N . HIS A 1 109 ? 0.332 -11.156 -9.454 1.00 94.81 109 HIS A N 1
ATOM 856 C CA . HIS A 1 109 ? 1.595 -10.486 -9.140 1.00 94.81 109 HIS A CA 1
ATOM 857 C C . HIS A 1 109 ? 1.768 -9.213 -9.977 1.00 94.81 109 HIS A C 1
ATOM 859 O O . HIS A 1 109 ? 2.015 -8.142 -9.427 1.00 94.81 109 HIS A O 1
ATOM 865 N N . CYS A 1 110 ? 1.525 -9.279 -11.289 1.00 94.88 110 CYS A N 1
ATOM 866 C CA . CYS A 1 110 ? 1.524 -8.088 -12.135 1.00 94.88 110 CYS A CA 1
ATOM 867 C C . CYS A 1 110 ? 0.475 -7.071 -11.683 1.00 94.88 110 CYS A C 1
ATOM 869 O O . CYS A 1 110 ? 0.792 -5.889 -11.622 1.00 94.88 110 CYS A O 1
ATOM 871 N N . LYS A 1 111 ? -0.740 -7.501 -11.312 1.00 94.25 111 LYS A N 1
ATOM 872 C CA . LYS A 1 111 ? -1.782 -6.604 -10.774 1.00 94.25 111 LYS A CA 1
ATOM 873 C C . LYS A 1 111 ? -1.294 -5.825 -9.552 1.00 94.25 111 LYS A C 1
ATOM 875 O O . LYS A 1 111 ? -1.479 -4.613 -9.501 1.00 94.25 111 LYS A O 1
ATOM 880 N N . ARG A 1 112 ? -0.630 -6.497 -8.607 1.00 94.69 112 ARG A N 1
ATOM 881 C CA . ARG A 1 112 ? -0.034 -5.844 -7.430 1.00 94.69 112 ARG A CA 1
ATOM 882 C C . ARG A 1 112 ? 1.067 -4.862 -7.823 1.00 94.69 112 ARG A C 1
ATOM 884 O O . ARG A 1 112 ? 1.072 -3.743 -7.325 1.00 94.69 112 ARG A O 1
ATOM 891 N N . MET A 1 113 ? 1.957 -5.243 -8.742 1.00 95.06 113 MET A N 1
ATOM 892 C CA . MET A 1 113 ? 3.012 -4.338 -9.210 1.00 95.06 113 MET A CA 1
ATOM 893 C C . MET A 1 113 ? 2.425 -3.089 -9.871 1.00 95.06 113 MET A C 1
ATOM 895 O O . MET A 1 113 ? 2.808 -1.977 -9.529 1.00 95.06 113 MET A O 1
ATOM 899 N N . TRP A 1 114 ? 1.441 -3.258 -10.756 1.00 94.81 114 TRP A N 1
ATOM 900 C CA . TRP A 1 114 ? 0.743 -2.147 -11.398 1.00 94.81 114 TRP A CA 1
ATOM 901 C C . TRP A 1 114 ? 0.157 -1.165 -10.377 1.00 94.81 114 TRP A C 1
ATOM 903 O O . TRP A 1 114 ? 0.350 0.036 -10.527 1.00 94.81 114 TRP A O 1
ATOM 913 N N . GLN A 1 115 ? -0.484 -1.662 -9.313 1.00 94.56 115 GLN A N 1
ATOM 914 C CA . GLN A 1 115 ? -1.018 -0.820 -8.235 1.00 94.56 115 GLN A CA 1
ATOM 915 C C . GLN A 1 115 ? 0.074 -0.054 -7.476 1.00 94.56 115 GLN A C 1
ATOM 917 O O . GLN A 1 115 ? -0.147 1.095 -7.106 1.00 94.56 115 GLN A O 1
ATOM 922 N N . LEU A 1 116 ? 1.244 -0.661 -7.253 1.00 96.56 116 LEU A N 1
ATOM 923 C CA . LEU A 1 116 ? 2.373 -0.004 -6.586 1.00 96.56 116 LEU A CA 1
ATOM 924 C C . LEU A 1 116 ? 2.993 1.092 -7.461 1.00 96.56 116 LEU A C 1
ATOM 926 O O . LEU A 1 116 ? 3.236 2.190 -6.969 1.00 96.56 116 LEU A O 1
ATOM 930 N N . LEU A 1 117 ? 3.190 0.832 -8.758 1.00 95.94 117 LEU A N 1
ATOM 931 C CA . LEU A 1 117 ? 3.673 1.838 -9.715 1.00 95.94 117 LEU A CA 1
ATOM 932 C C . LEU A 1 117 ? 2.681 3.003 -9.847 1.00 95.94 117 LEU A C 1
ATOM 934 O O . LEU A 1 117 ? 3.064 4.173 -9.910 1.00 95.94 117 LEU A O 1
ATOM 938 N N . GLU A 1 118 ? 1.390 2.681 -9.848 1.00 95.25 118 GLU A N 1
ATOM 939 C CA . GLU A 1 118 ? 0.308 3.650 -9.913 1.00 95.25 118 GLU A CA 1
ATOM 940 C C . GLU A 1 118 ? 0.187 4.493 -8.622 1.00 95.25 118 GLU A C 1
ATOM 942 O O . GLU A 1 118 ? -0.068 5.700 -8.690 1.00 95.25 118 GLU A O 1
ATOM 947 N N . LEU A 1 119 ? 0.394 3.893 -7.446 1.00 96.31 119 LEU A N 1
ATOM 948 C CA . LEU A 1 119 ? 0.481 4.623 -6.180 1.00 96.31 119 LEU A CA 1
ATOM 949 C C . LEU A 1 119 ? 1.703 5.548 -6.171 1.00 96.31 119 LEU A C 1
ATOM 951 O O . LEU A 1 119 ? 1.577 6.732 -5.853 1.00 96.31 119 LEU A O 1
ATOM 955 N N . HIS A 1 120 ? 2.863 5.023 -6.574 1.00 97.19 120 HIS A N 1
ATOM 956 C CA . HIS A 1 120 ? 4.112 5.771 -6.627 1.00 97.19 120 HIS A CA 1
ATOM 957 C C . HIS A 1 120 ? 3.979 7.034 -7.484 1.00 97.19 120 HIS A C 1
ATOM 959 O O . HIS A 1 120 ? 4.329 8.116 -7.022 1.00 97.19 120 HIS A O 1
ATOM 965 N N . SER A 1 121 ? 3.428 6.939 -8.699 1.00 96.19 121 SER A N 1
ATOM 966 C CA . SER A 1 121 ? 3.296 8.102 -9.593 1.00 96.19 121 SER A CA 1
ATOM 967 C C . SER A 1 121 ? 2.470 9.242 -8.982 1.00 96.19 121 SER A C 1
ATOM 969 O O . SER A 1 121 ? 2.767 10.423 -9.183 1.00 96.19 121 SER A O 1
ATOM 971 N N . ARG A 1 122 ? 1.454 8.918 -8.172 1.00 95.12 122 ARG A N 1
ATOM 972 C CA . ARG A 1 122 ? 0.646 9.920 -7.462 1.00 95.12 122 ARG A CA 1
ATOM 973 C C . ARG A 1 122 ? 1.389 10.576 -6.308 1.00 95.12 122 ARG A C 1
ATOM 975 O O . ARG A 1 122 ? 1.105 11.730 -6.007 1.00 95.12 122 ARG A O 1
ATOM 982 N N . MET A 1 123 ? 2.328 9.865 -5.693 1.00 94.56 123 MET A N 1
ATOM 983 C CA . MET A 1 123 ? 3.159 10.371 -4.599 1.00 94.56 123 MET A CA 1
ATOM 984 C C . MET A 1 123 ? 4.430 11.079 -5.091 1.00 94.56 123 MET A C 1
ATOM 986 O O . MET A 1 123 ? 4.967 11.924 -4.383 1.00 94.56 123 MET A O 1
ATOM 990 N N . CYS A 1 124 ? 4.914 10.745 -6.288 1.00 95.50 124 CYS A N 1
ATOM 991 C CA . CYS A 1 124 ? 6.150 11.274 -6.853 1.00 95.50 124 CYS A CA 1
ATOM 992 C C . CYS A 1 124 ? 5.991 12.742 -7.281 1.00 95.50 124 CYS A C 1
ATOM 994 O O . CYS A 1 124 ? 5.085 13.076 -8.051 1.00 95.50 124 CYS A O 1
ATOM 996 N N . SER A 1 125 ? 6.880 13.612 -6.803 1.00 93.81 125 SER A N 1
ATOM 997 C CA . SER A 1 125 ? 6.936 15.035 -7.166 1.00 93.81 125 SER A CA 1
ATOM 998 C C . SER A 1 125 ? 7.742 15.311 -8.436 1.00 93.81 125 SER A C 1
ATOM 1000 O O . SER A 1 125 ? 7.488 16.310 -9.097 1.00 93.81 125 SER A O 1
ATOM 1002 N N . GLU A 1 126 ? 8.672 14.426 -8.797 1.00 94.38 126 GLU A N 1
ATOM 1003 C CA . GLU A 1 126 ? 9.662 14.646 -9.861 1.00 94.38 126 GLU A CA 1
ATOM 1004 C C . GLU A 1 126 ? 9.601 13.520 -10.911 1.00 94.38 126 GLU A C 1
ATOM 1006 O O . GLU A 1 126 ? 10.522 12.706 -11.016 1.00 94.38 126 GLU A O 1
ATOM 1011 N N . PRO A 1 127 ? 8.500 13.410 -11.679 1.00 93.12 127 PRO A N 1
ATOM 1012 C CA . PRO A 1 127 ? 8.296 12.296 -12.605 1.00 93.12 127 PRO A CA 1
ATOM 1013 C C . PRO A 1 127 ? 9.337 12.237 -13.735 1.00 93.12 127 PRO A C 1
ATOM 1015 O O . PRO A 1 127 ? 9.605 11.145 -14.228 1.00 93.12 127 PRO A O 1
ATOM 1018 N N . ASP A 1 128 ? 9.934 13.368 -14.127 1.00 91.88 128 ASP A N 1
ATOM 1019 C CA . ASP A 1 128 ? 10.855 13.451 -15.272 1.00 91.88 128 ASP A CA 1
ATOM 1020 C C . ASP A 1 128 ? 12.225 12.818 -15.011 1.00 91.88 128 ASP A C 1
ATOM 1022 O O . ASP A 1 128 ? 12.833 12.254 -15.919 1.00 91.88 128 ASP A O 1
ATOM 1026 N N . ILE A 1 129 ? 12.700 12.867 -13.765 1.00 93.88 129 ILE A N 1
ATOM 1027 C CA . ILE A 1 129 ? 13.971 12.252 -13.353 1.00 93.88 129 ILE A CA 1
ATOM 1028 C C . ILE A 1 129 ? 13.767 10.935 -12.593 1.00 93.88 129 ILE A C 1
ATOM 1030 O O . ILE A 1 129 ? 14.738 10.261 -12.233 1.00 93.88 129 ILE A O 1
ATOM 1034 N N . CYS A 1 130 ? 12.512 10.554 -12.340 1.00 95.19 130 CYS A N 1
ATOM 1035 C CA . CYS A 1 130 ? 12.185 9.369 -11.566 1.00 95.19 130 CYS A CA 1
ATOM 1036 C C . CYS A 1 130 ? 12.610 8.086 -12.294 1.00 95.19 130 CYS A C 1
ATOM 1038 O O . CYS A 1 130 ? 12.280 7.862 -13.457 1.00 95.19 130 CYS A O 1
ATOM 1040 N N . LYS A 1 131 ? 13.316 7.205 -11.577 1.00 93.38 131 LYS A N 1
ATOM 1041 C CA . LYS A 1 131 ? 13.793 5.914 -12.099 1.00 93.38 131 LYS A CA 1
ATOM 1042 C C . LYS A 1 131 ? 12.780 4.775 -11.951 1.00 93.38 131 LYS A C 1
ATOM 1044 O O . LYS A 1 131 ? 13.015 3.682 -12.454 1.00 93.38 131 LYS A O 1
ATOM 1049 N N . VAL A 1 132 ? 11.648 5.007 -11.282 1.00 94.44 132 VAL A N 1
ATOM 1050 C CA . VAL A 1 132 ? 10.591 3.995 -11.139 1.00 94.44 132 VAL A CA 1
ATOM 1051 C C . VAL A 1 132 ? 9.881 3.804 -12.486 1.00 94.44 132 VAL A C 1
ATOM 1053 O O . VAL A 1 132 ? 9.398 4.780 -13.072 1.00 94.44 132 VAL A O 1
ATOM 1056 N N . PRO A 1 133 ? 9.773 2.562 -12.994 1.00 92.81 133 PRO A N 1
ATOM 1057 C CA . PRO A 1 133 ? 9.200 2.306 -14.307 1.00 92.81 133 PRO A CA 1
ATOM 1058 C C . PRO A 1 133 ? 7.743 2.764 -14.370 1.00 92.81 133 PRO A C 1
ATOM 1060 O O . PRO A 1 133 ? 6.981 2.613 -13.420 1.00 92.81 133 PRO A O 1
ATOM 1063 N N . LEU A 1 134 ? 7.337 3.303 -15.521 1.00 93.62 134 LEU A N 1
ATOM 1064 C CA . LEU A 1 134 ? 5.964 3.757 -15.785 1.00 93.62 134 LEU A CA 1
ATOM 1065 C C . LEU A 1 134 ? 5.475 4.907 -14.885 1.00 93.62 134 LEU A C 1
ATOM 1067 O O . LEU A 1 134 ? 4.310 5.284 -14.996 1.00 93.62 134 LEU A O 1
ATOM 1071 N N . CYS A 1 135 ? 6.333 5.501 -14.043 1.00 95.94 135 CYS A N 1
ATOM 1072 C CA . CYS A 1 135 ? 5.959 6.621 -13.177 1.00 95.94 135 CYS A CA 1
ATOM 1073 C C . CYS A 1 135 ? 5.344 7.773 -13.987 1.00 95.94 135 CYS A C 1
ATOM 1075 O O . CYS A 1 135 ? 4.195 8.149 -13.749 1.00 95.94 135 CYS A O 1
ATOM 1077 N N . ARG A 1 136 ? 6.060 8.260 -15.009 1.00 94.69 136 ARG A N 1
ATOM 1078 C CA . ARG A 1 136 ? 5.584 9.322 -15.906 1.00 94.69 136 ARG A CA 1
ATOM 1079 C C . ARG A 1 136 ? 4.305 8.938 -16.657 1.00 94.69 136 ARG A C 1
ATOM 1081 O O . ARG A 1 136 ? 3.341 9.693 -16.639 1.00 94.69 136 ARG A O 1
ATOM 1088 N N . HIS A 1 137 ? 4.259 7.731 -17.224 1.00 92.88 137 HIS A N 1
ATOM 1089 C CA . HIS A 1 137 ? 3.077 7.215 -17.930 1.00 92.88 137 HIS A CA 1
ATOM 1090 C C . HIS A 1 137 ? 1.820 7.233 -17.053 1.00 92.88 137 HIS A C 1
ATOM 1092 O O . HIS A 1 137 ? 0.745 7.647 -17.482 1.00 92.88 137 HIS A O 1
ATOM 1098 N N . PHE A 1 138 ? 1.945 6.808 -15.794 1.00 93.75 138 PHE A N 1
ATOM 1099 C CA . PHE A 1 138 ? 0.834 6.892 -14.856 1.00 93.75 138 PHE A CA 1
ATOM 1100 C C . PHE A 1 138 ? 0.507 8.326 -14.457 1.00 93.75 138 PHE A C 1
ATOM 1102 O O . PHE A 1 138 ? -0.674 8.650 -14.350 1.00 93.75 138 PHE A O 1
ATOM 1109 N N . LYS A 1 139 ? 1.517 9.181 -14.265 1.00 92.00 139 LYS A N 1
ATOM 1110 C CA . LYS A 1 139 ? 1.322 10.598 -13.937 1.00 92.00 139 LYS A CA 1
ATOM 1111 C C . LYS A 1 139 ? 0.444 11.295 -14.977 1.00 92.00 139 LYS A C 1
ATOM 1113 O O . LYS A 1 139 ? -0.487 12.003 -14.607 1.00 92.00 139 LYS A O 1
ATOM 1118 N N . GLU A 1 140 ? 0.705 11.032 -16.253 1.00 90.06 140 GLU A N 1
ATOM 1119 C CA . GLU A 1 140 ? -0.066 11.555 -17.384 1.00 90.06 140 GLU A CA 1
ATOM 1120 C C . GLU A 1 140 ? -1.477 10.938 -17.425 1.00 90.06 140 GLU A C 1
ATOM 1122 O O . GLU A 1 140 ? -2.473 11.657 -17.506 1.00 90.06 140 GLU A O 1
ATOM 1127 N N . LYS A 1 141 ? -1.599 9.612 -17.254 1.00 86.56 141 LYS A N 1
ATOM 1128 C CA . LYS A 1 141 ? -2.903 8.919 -17.240 1.00 86.56 141 LYS A CA 1
ATOM 1129 C C . LYS A 1 141 ? -3.839 9.330 -16.107 1.00 86.56 141 LYS A C 1
ATOM 1131 O O . LYS A 1 141 ? -5.051 9.204 -16.269 1.00 86.56 141 LYS A O 1
ATOM 1136 N N . VAL A 1 142 ? -3.323 9.798 -14.969 1.00 82.25 142 VAL A N 1
ATOM 1137 C CA . VAL A 1 142 ? -4.153 10.257 -13.838 1.00 82.25 142 VAL A CA 1
ATOM 1138 C C . VAL A 1 142 ? -5.118 11.365 -14.272 1.00 82.25 142 VAL A C 1
ATOM 1140 O O . VAL A 1 142 ? -6.246 11.396 -13.791 1.00 82.25 142 VAL A O 1
ATOM 1143 N N . GLN A 1 143 ? -4.723 12.212 -15.230 1.00 73.69 143 GLN A N 1
ATOM 1144 C CA . GLN A 1 143 ? -5.559 13.302 -15.749 1.00 73.69 143 GLN A CA 1
ATOM 1145 C C . GLN A 1 143 ? -6.796 12.810 -16.522 1.00 73.69 143 GLN A C 1
ATOM 1147 O O . GLN A 1 143 ? -7.747 13.564 -16.700 1.00 73.69 143 GLN A O 1
ATOM 1152 N N . GLN A 1 144 ? -6.797 11.550 -16.965 1.00 79.50 144 GLN A N 1
ATOM 1153 C CA . GLN A 1 144 ? -7.861 10.946 -17.775 1.00 79.50 144 GLN A CA 1
ATOM 1154 C C . GLN A 1 144 ? -8.749 9.977 -16.972 1.00 79.50 144 GLN A C 1
ATOM 1156 O O . GLN A 1 144 ? -9.603 9.301 -17.544 1.00 79.50 144 GLN A O 1
ATOM 1161 N N . GLN A 1 145 ? -8.543 9.856 -15.655 1.00 81.38 145 GLN A N 1
ATOM 1162 C CA . GLN A 1 145 ? -9.298 8.919 -14.820 1.00 81.38 145 GLN A CA 1
ATOM 1163 C C . GLN A 1 145 ? -10.675 9.442 -14.401 1.00 81.38 145 GLN A C 1
ATOM 1165 O O . GLN A 1 145 ? -10.963 10.638 -14.417 1.00 81.38 145 GLN A O 1
ATOM 1170 N N . SER A 1 146 ? -11.536 8.514 -13.970 1.00 87.38 146 SER A N 1
ATOM 1171 C CA . SER A 1 146 ? -12.833 8.862 -13.397 1.00 87.38 146 SER A CA 1
ATOM 1172 C C . SER A 1 146 ? -12.663 9.651 -12.090 1.00 87.38 146 SER A C 1
ATOM 1174 O O . SER A 1 146 ? -11.789 9.351 -11.272 1.00 87.38 146 SER A O 1
ATOM 1176 N N . LYS A 1 147 ? -13.562 10.613 -11.834 1.00 88.62 147 LYS A N 1
ATOM 1177 C CA . LYS A 1 147 ? -13.575 11.390 -10.577 1.00 88.62 147 LYS A CA 1
ATOM 1178 C C . LYS A 1 147 ? -13.646 10.490 -9.335 1.00 88.62 147 LYS A C 1
ATOM 1180 O O . LYS A 1 147 ? -13.068 10.804 -8.299 1.00 88.62 147 LYS A O 1
ATOM 1185 N N . LYS A 1 148 ? -14.351 9.356 -9.432 1.00 90.81 148 LYS A N 1
ATOM 1186 C CA . LYS A 1 148 ? -14.492 8.386 -8.336 1.00 90.81 148 LYS A CA 1
ATOM 1187 C C . LYS A 1 148 ? -13.154 7.732 -7.992 1.00 90.81 148 LYS A C 1
ATOM 1189 O O . LYS A 1 148 ? -12.805 7.641 -6.814 1.00 90.81 148 LYS A O 1
ATOM 1194 N N . ASP A 1 149 ? -12.412 7.292 -9.005 1.00 89.56 149 ASP A N 1
ATOM 1195 C CA . ASP A 1 149 ? -11.101 6.675 -8.804 1.00 89.56 149 ASP A CA 1
ATOM 1196 C C . ASP A 1 149 ? -10.095 7.700 -8.287 1.00 89.56 149 ASP A C 1
ATOM 1198 O O . ASP A 1 149 ? -9.346 7.413 -7.354 1.00 89.56 149 ASP A O 1
ATOM 1202 N N . GLU A 1 150 ? -10.142 8.926 -8.808 1.00 91.25 150 GLU A N 1
ATOM 1203 C CA . GLU A 1 150 ? -9.303 10.024 -8.339 1.00 91.25 150 GLU A CA 1
ATOM 1204 C C . GLU A 1 150 ? -9.493 10.291 -6.835 1.00 91.25 150 GLU A C 1
ATOM 1206 O O . GLU A 1 150 ? -8.512 10.353 -6.090 1.00 91.25 150 GLU A O 1
ATOM 1211 N N . VAL A 1 151 ? -10.741 10.378 -6.355 1.00 93.88 151 VAL A N 1
ATOM 1212 C CA . VAL A 1 151 ? -11.045 10.554 -4.922 1.00 93.88 151 VAL A CA 1
ATOM 1213 C C . VAL A 1 151 ? -10.505 9.387 -4.097 1.00 93.88 151 VAL A C 1
ATOM 1215 O O . VAL A 1 151 ? -9.847 9.605 -3.077 1.00 93.88 151 VAL A O 1
ATOM 1218 N N . LYS A 1 152 ? -10.727 8.146 -4.545 1.00 94.62 152 LYS A N 1
ATOM 1219 C CA . LYS A 1 152 ? -10.234 6.949 -3.851 1.00 94.62 152 LYS A CA 1
ATOM 1220 C C . LYS A 1 152 ? -8.712 6.977 -3.696 1.00 94.62 152 LYS A C 1
ATOM 1222 O O . LYS A 1 152 ? -8.196 6.726 -2.606 1.00 94.62 152 LYS A O 1
ATOM 1227 N N . TRP A 1 153 ? -7.995 7.305 -4.767 1.00 94.69 153 TRP A N 1
ATOM 1228 C CA . TRP A 1 153 ? -6.540 7.396 -4.744 1.00 94.69 153 TRP A CA 1
ATOM 1229 C C . TRP A 1 153 ? -6.035 8.559 -3.887 1.00 94.69 153 TRP A C 1
ATOM 1231 O O . TRP A 1 153 ? -5.069 8.377 -3.150 1.00 94.69 153 TRP A O 1
ATOM 1241 N N . LYS A 1 154 ? -6.699 9.723 -3.915 1.00 94.56 154 LYS A N 1
ATOM 1242 C CA . LYS A 1 154 ? -6.366 10.860 -3.036 1.00 94.56 154 LYS A CA 1
ATOM 1243 C C . LYS A 1 154 ? -6.472 10.483 -1.559 1.00 94.56 154 LYS A C 1
ATOM 1245 O O . LYS A 1 154 ? -5.565 10.794 -0.787 1.00 94.56 154 LYS A O 1
ATOM 1250 N N . VAL A 1 155 ? -7.531 9.768 -1.172 1.00 96.44 155 VAL A N 1
ATOM 1251 C CA . VAL A 1 155 ? -7.695 9.266 0.203 1.00 96.44 155 VAL A CA 1
ATOM 1252 C C . VAL A 1 155 ? -6.571 8.296 0.563 1.00 96.44 155 VAL A C 1
ATOM 1254 O O . VAL A 1 155 ? -5.975 8.430 1.629 1.00 96.44 155 VAL A O 1
ATOM 1257 N N . LEU A 1 156 ? -6.241 7.352 -0.325 1.00 96.69 156 LEU A N 1
ATOM 1258 C CA . LEU A 1 156 ? -5.156 6.399 -0.086 1.00 96.69 156 LEU A CA 1
ATOM 1259 C C . LEU A 1 156 ? -3.807 7.107 0.109 1.00 96.69 156 LEU A C 1
ATOM 1261 O O . LEU A 1 156 ? -3.141 6.870 1.114 1.00 96.69 156 LEU A O 1
ATOM 1265 N N . VAL A 1 157 ? -3.436 8.010 -0.803 1.00 96.56 157 VAL A N 1
ATOM 1266 C CA . VAL A 1 157 ? -2.192 8.792 -0.710 1.00 96.56 157 VAL A CA 1
ATOM 1267 C C . VAL A 1 157 ? -2.155 9.596 0.588 1.00 96.56 157 VAL A C 1
ATOM 1269 O O . VAL A 1 157 ? -1.151 9.566 1.295 1.00 96.56 157 VAL A O 1
ATOM 1272 N N . SER A 1 158 ? -3.255 10.263 0.952 1.00 96.69 158 SER A N 1
ATOM 1273 C CA . SER A 1 158 ? -3.345 11.018 2.205 1.00 96.69 158 SER A CA 1
ATOM 1274 C C . SER A 1 158 ? -3.068 10.133 3.425 1.00 96.69 158 SER A C 1
ATOM 1276 O O . SER A 1 158 ? -2.217 10.473 4.247 1.00 96.69 158 SER A O 1
ATOM 1278 N N . LYS A 1 159 ? -3.707 8.959 3.515 1.00 96.56 159 LYS A N 1
ATOM 1279 C CA . LYS A 1 159 ? -3.519 8.032 4.640 1.00 96.56 159 LYS A CA 1
ATOM 1280 C C . LYS A 1 159 ? -2.092 7.481 4.726 1.00 96.56 159 LYS A C 1
ATOM 1282 O O . LYS A 1 159 ? -1.536 7.435 5.822 1.00 96.56 159 LYS A O 1
ATOM 1287 N N . VAL A 1 160 ? -1.476 7.143 3.590 1.00 96.56 160 VAL A N 1
ATOM 1288 C CA . VAL A 1 160 ? -0.067 6.707 3.522 1.00 96.56 160 VAL A CA 1
ATOM 1289 C C . VAL A 1 160 ? 0.873 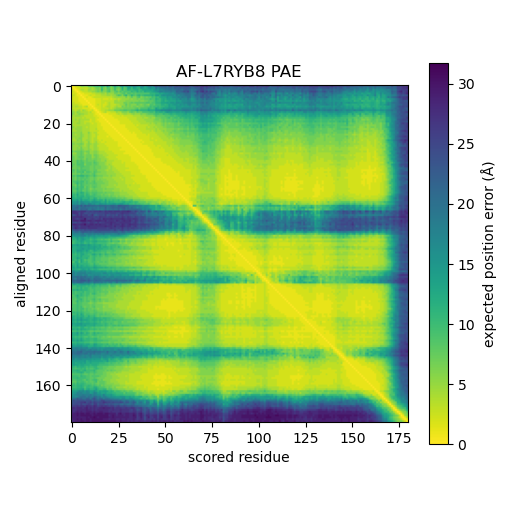7.816 4.009 1.00 96.56 160 VAL A C 1
ATOM 1291 O O . VAL A 1 160 ? 1.733 7.581 4.857 1.00 96.56 160 VAL A O 1
ATOM 1294 N N . MET A 1 161 ? 0.670 9.055 3.554 1.00 94.69 161 MET A N 1
ATOM 1295 C CA . MET A 1 161 ? 1.503 10.194 3.959 1.00 94.69 161 MET A CA 1
ATOM 1296 C C . MET A 1 161 ? 1.322 10.574 5.435 1.00 94.69 161 MET A C 1
ATOM 1298 O O . MET A 1 161 ? 2.284 10.974 6.091 1.00 94.69 161 MET A O 1
ATOM 1302 N N . VAL A 1 162 ? 0.109 10.444 5.981 1.00 93.94 162 VAL A N 1
ATOM 1303 C CA . VAL A 1 162 ? -0.156 10.649 7.415 1.00 93.94 162 VAL A CA 1
ATOM 1304 C C . VAL A 1 162 ? 0.521 9.566 8.259 1.00 93.94 162 VAL A C 1
ATOM 1306 O O . VAL A 1 162 ? 1.125 9.896 9.280 1.00 93.94 162 VAL A O 1
ATOM 1309 N N . ALA A 1 163 ? 0.476 8.300 7.827 1.00 91.69 163 ALA A N 1
ATOM 1310 C CA . ALA A 1 163 ? 1.150 7.200 8.518 1.00 91.69 163 ALA A CA 1
ATOM 1311 C C . ALA A 1 163 ? 2.669 7.427 8.606 1.00 91.69 163 ALA A C 1
ATOM 1313 O O . ALA A 1 163 ? 3.228 7.310 9.695 1.00 91.69 163 ALA A O 1
ATOM 1314 N N . LYS A 1 164 ? 3.310 7.872 7.512 1.00 89.12 164 LYS A N 1
ATOM 1315 C CA . LYS A 1 164 ? 4.727 8.283 7.507 1.00 89.12 164 LYS A CA 1
ATOM 1316 C C . LYS A 1 164 ? 5.015 9.368 8.547 1.00 89.12 164 LYS A C 1
ATOM 1318 O O . LYS A 1 164 ? 5.938 9.240 9.347 1.00 89.12 164 LYS A O 1
ATOM 1323 N N . LYS A 1 165 ? 4.250 10.467 8.520 1.00 87.69 165 LYS A N 1
ATOM 1324 C CA . LYS A 1 165 ? 4.492 11.622 9.404 1.00 87.69 165 LYS A CA 1
ATOM 1325 C C . LYS A 1 165 ? 4.447 11.228 10.876 1.00 87.69 165 LYS A C 1
ATOM 1327 O O . LYS A 1 165 ? 5.276 11.705 11.641 1.00 87.69 165 LYS A O 1
ATOM 1332 N N . ALA A 1 166 ? 3.526 10.339 11.249 1.00 81.00 166 ALA A N 1
ATOM 1333 C CA . ALA A 1 166 ? 3.443 9.836 12.614 1.00 81.00 166 ALA A CA 1
ATOM 1334 C C . ALA A 1 166 ? 4.753 9.160 13.050 1.00 81.00 166 ALA A C 1
ATOM 1336 O O . ALA A 1 166 ? 5.252 9.482 14.120 1.00 81.00 166 ALA A O 1
ATOM 1337 N N . VAL A 1 167 ? 5.342 8.298 12.213 1.00 76.12 167 VAL A N 1
ATOM 1338 C CA . VAL A 1 167 ? 6.614 7.612 12.519 1.00 76.12 167 VAL A CA 1
ATOM 1339 C C . VAL A 1 167 ? 7.775 8.596 12.642 1.00 76.12 167 VAL A C 1
ATOM 1341 O O . VAL A 1 167 ? 8.508 8.548 13.626 1.00 76.12 167 VAL A O 1
ATOM 1344 N N . ASN A 1 168 ? 7.896 9.547 11.711 1.00 69.81 168 ASN A N 1
ATOM 1345 C CA . ASN A 1 168 ? 8.965 10.550 11.757 1.00 69.81 168 ASN A CA 1
ATOM 1346 C C . ASN A 1 168 ? 8.884 11.433 13.012 1.00 69.81 168 ASN A C 1
ATOM 1348 O O . ASN A 1 168 ? 9.914 11.741 13.606 1.00 69.81 168 ASN A O 1
ATOM 1352 N N . SER A 1 169 ? 7.675 11.801 13.453 1.00 64.12 169 SER A N 1
ATOM 1353 C CA . SER A 1 169 ? 7.482 12.551 14.698 1.00 64.12 169 SER A CA 1
ATOM 1354 C C . SER A 1 169 ? 7.898 11.766 15.945 1.00 64.12 169 SER A C 1
ATOM 1356 O O . SER A 1 169 ? 8.354 12.388 16.895 1.00 64.12 169 SER A O 1
ATOM 1358 N N . PHE A 1 170 ? 7.804 10.430 15.945 1.00 55.28 170 PHE A N 1
ATOM 1359 C CA . PHE A 1 170 ? 8.332 9.604 17.039 1.00 55.28 170 PHE A CA 1
ATOM 1360 C C . PHE A 1 170 ? 9.862 9.483 16.991 1.00 55.28 170 PHE A C 1
ATOM 1362 O O . PHE A 1 170 ? 10.503 9.517 18.038 1.00 55.28 170 PHE A O 1
ATOM 1369 N N . SER A 1 171 ? 10.468 9.396 15.802 1.00 54.41 171 SER A N 1
ATOM 1370 C CA . SER A 1 171 ? 11.931 9.318 15.651 1.00 54.41 171 SER A CA 1
ATOM 1371 C C . SER A 1 171 ? 12.647 10.625 16.011 1.00 54.41 171 SER A C 1
ATOM 1373 O O . SER A 1 171 ? 13.727 10.585 16.594 1.00 54.41 171 SER A O 1
ATOM 1375 N N . SER A 1 172 ? 12.045 11.788 15.736 1.00 42.75 172 SER A N 1
ATOM 1376 C CA . SER A 1 172 ? 12.616 13.090 16.118 1.00 42.75 172 SER A CA 1
ATOM 1377 C C . SER A 1 172 ? 12.597 13.360 17.630 1.00 42.75 172 SER A C 1
ATOM 1379 O O . SER A 1 172 ? 13.310 14.247 18.086 1.00 42.75 172 SER A O 1
ATOM 1381 N N . SER A 1 173 ? 11.828 12.602 18.421 1.00 41.91 173 SER A N 1
ATOM 1382 C CA . SER A 1 173 ? 11.773 12.739 19.887 1.00 41.91 173 SER A CA 1
ATOM 1383 C C . SER A 1 173 ? 12.810 11.893 20.640 1.00 41.91 173 SER A C 1
ATOM 1385 O O . SER A 1 173 ? 12.898 12.005 21.858 1.00 41.91 173 SER A O 1
ATOM 1387 N N . VAL A 1 174 ? 13.587 11.049 19.947 1.00 43.69 174 VAL A N 1
ATOM 1388 C CA . VAL A 1 174 ? 14.574 10.132 20.562 1.00 43.69 174 VAL A CA 1
ATOM 1389 C C . VAL A 1 174 ? 16.017 10.658 20.458 1.00 43.69 174 VAL A C 1
ATOM 1391 O O . VAL A 1 174 ? 16.923 10.113 21.080 1.00 43.69 174 VAL A O 1
ATOM 1394 N N . ALA A 1 175 ? 16.255 11.765 19.749 1.00 44.72 175 ALA A N 1
ATOM 1395 C CA . ALA A 1 175 ? 17.565 12.413 19.711 1.00 44.72 175 ALA A CA 1
ATOM 1396 C C . ALA A 1 175 ? 17.763 13.350 20.921 1.00 44.72 175 ALA A C 1
ATOM 1398 O O . ALA A 1 175 ? 17.703 14.570 20.789 1.00 44.72 175 ALA A O 1
ATOM 1399 N N . VAL A 1 176 ? 17.999 12.779 22.106 1.00 40.31 176 VAL A N 1
ATOM 1400 C CA . VAL A 1 176 ? 18.642 13.490 23.225 1.00 40.31 176 VAL A CA 1
ATOM 1401 C C . VAL A 1 176 ? 19.977 12.800 23.500 1.00 40.31 176 VAL A C 1
ATOM 1403 O O . VAL A 1 176 ? 20.024 11.610 23.799 1.00 40.31 176 VAL A O 1
ATOM 1406 N N . SER A 1 177 ? 21.053 13.556 23.297 1.00 39.47 177 SER A N 1
ATOM 1407 C CA . SER A 1 177 ? 22.461 13.151 23.335 1.00 39.47 177 SER A CA 1
ATOM 1408 C C . SER A 1 177 ? 22.893 12.496 24.661 1.00 39.47 177 SER A C 1
ATOM 1410 O O . SER A 1 177 ? 22.350 12.849 25.709 1.00 39.47 177 SER A O 1
ATOM 1412 N N . PRO A 1 178 ? 23.914 11.614 24.658 1.00 42.34 178 PRO A N 1
ATOM 1413 C CA . PRO A 1 178 ? 24.528 11.121 25.890 1.00 42.34 178 PRO A CA 1
ATOM 1414 C C . PRO A 1 178 ? 25.471 12.184 26.500 1.00 42.34 178 PRO A C 1
ATOM 1416 O O . PRO A 1 178 ? 26.115 12.910 25.736 1.00 42.34 178 PRO A O 1
ATOM 1419 N N . PRO A 1 179 ? 25.585 12.299 27.839 1.00 54.91 179 PRO A N 1
ATOM 1420 C CA . PRO A 1 179 ? 26.576 13.174 28.460 1.00 54.91 179 PRO A CA 1
ATOM 1421 C C . PRO A 1 179 ? 27.985 12.571 28.368 1.00 54.91 179 PRO A C 1
ATOM 1423 O O . PRO A 1 179 ? 28.143 11.351 28.449 1.00 54.91 179 PRO A O 1
ATOM 1426 N N . LEU A 1 180 ? 28.968 13.463 28.205 1.00 49.97 180 LEU A N 1
ATOM 1427 C CA . LEU A 1 180 ? 30.403 13.228 28.411 1.00 49.97 180 LEU A CA 1
ATOM 1428 C C . LEU A 1 180 ? 30.714 12.919 29.880 1.00 49.97 180 LEU A C 1
ATOM 1430 O O . LEU A 1 180 ? 30.051 13.529 30.752 1.00 49.97 180 LEU A O 1
#

InterPro domains:
  IPR000197 Zinc finger, TAZ-type [PF02135] (51-135)
  IPR000197 Zinc finger, TAZ-type [PS50134] (40-138)
  IPR000197 Zinc finger, TAZ-type [SM00551] (43-136)
  IPR035898 TAZ domain superfamily [G3DSA:1.20.1020.10] (37-164)
  IPR035898 TAZ domain superfamily [SSF57933] (43-144)
  IPR044513 BTB/POZ and TAZ domain-containing protein 1/2/3/4/5 [PTHR46287] (1-169)

Nearest PDB structures (foldseek):
  2kje-assembly1_A  TM=7.473E-01  e=6.357E-04  Homo sapiens
  1f81-assembly1_A  TM=7.176E-01  e=7.064E-04  Mus musculus
  3t92-assembly1_A  TM=6.511E-01  e=5.149E-04  Homo sapiens

Organism: NCBI:txid62751

Solvent-accessible surface area (backbone atoms only — not comparable to full-atom values): 10318 Å² total; per-residue (Å²): 111,72,86,75,37,68,69,46,51,52,46,41,76,76,35,56,66,59,49,50,54,52,52,51,52,50,53,51,51,50,52,54,48,52,52,52,52,50,54,52,53,53,41,51,55,27,34,54,53,42,43,38,50,52,23,48,46,38,33,39,63,74,32,48,56,92,45,53,44,97,90,57,91,63,51,83,83,60,71,87,72,89,46,88,34,34,75,66,46,50,57,49,50,55,45,54,72,70,44,90,54,70,47,95,83,42,48,74,65,39,44,54,48,52,52,51,38,50,52,43,23,74,70,51,89,55,51,89,79,50,56,46,73,62,22,47,63,39,48,61,50,60,80,75,55,55,71,68,59,53,52,56,50,50,53,50,53,50,49,25,55,50,32,48,52,55,53,52,58,55,57,68,71,65,79,70,83,84,84,132

Radius of gyration: 25.1 Å; Cα contacts (8 Å, |Δi|>4): 134; chains: 1; bounding box: 63×29×68 Å

pLDDT: mean 86.35, std 13.82, range [39.47, 97.5]

Mean predicted aligned error: 8.92 Å

Foldseek 3Di:
DVCPDPVNVVCCVVCVPVVVVVVVVVVVVVVVVVVVVVVVVLLVVLQLLLLLLVLLQCCQPVNDQPGHDPPDDHDVPDDDDPRPCNVVVVVLVVCCVPPPQLDCVGDPSSVVVVVSLLLNLVVDPCQPPRRRPCSVVSVVCLVVDDPVVVVVSVVSNVSSVVSVVVVVVVVVVPPDDDDD

Secondary structure (DSSP, 8-state):
-GGGSHHHHHHHHH-HHHHHHHHHHHHHHHHHHHHHHHHHHHHHHHHHHHHHHHHHHHHHHT-BTTB--TTS---TTPPPPS-TTHHHHHHHHHHHHH-TT-STT--HHHHHHHHHHHHHHHH-S-TTT--STTHHHHHHHGGGS-HHHHHHHHHHHHHHHHHHHHHHHHHTTS--PPP-